Protein AF-0000000074583857 (afdb_homodimer)

Sequence (364 aa):
MNVRPMMEVVKGSAFDILQAAGGCPASLRPGRWLDLYSGTGSVGIEALSRGCSEVHFIEMDPWVISNVLQPNLEWTGFLDLSVIHTVRVENFLGRAQKFLGTDASFDYISVTPPYMEVDYGLLMDQLSGSSLVGEDTFIVVEYPLGTNMLDSCGCLLKITDRRFGRTNLAIYGPKWAVKKRRMNVRPMMEVVKGSAFDILQAAGGCPASLRPGRWLDLYSGTGSVGIEALSRGCSEVHFIEMDPWVISNVLQPNLEWTGFLDLSVIHTVRVENFLGRAQKFLGTDASFDYISVTPPYMEVDYGLLMDQLSGSSLVGEDTFIVVEYPLGTNMLDSCGCLLKITDRRFGRTNLAIYGPKWAVKKRR

pLDDT: mean 85.96, std 12.52, range [27.89, 97.31]

Nearest PDB structures (foldseek):
  2fhp-assembly1_A  TM=8.917E-01  e=2.508E-13  Enterococcus faecalis V583
  2esr-assembly1_B  TM=8.597E-01  e=2.219E-13  Streptococcus pyogenes MGAS10394
  2fhp-assembly2_B  TM=8.727E-01  e=1.487E-12  Enterococcus faecalis V583
  2fpo-assembly3_C  TM=8.191E-01  e=5.552E-11  Escherichia coli K-12
  2fpo-assembly4_D  TM=8.475E-01  e=1.311E-10  Escherichia coli K-12

Secondary structure (DSSP, 8-state):
-----THHHHHHHHHHHHHHHHT-TTS--S-EEEEET-TT-HHHHHHHHTT-SEEEEEES-HHHIIIIIHHHHHHHT-GGGEEEEES-HHHHHHTHHHHH-SS--EEEEEE---GGG--HHHHHHHHHTSTTEEEEEEEEEEEETT----SEETTEEEEEEEEETTEEEEEEE-HHHHGGG-/-----THHHHHHHHHHHHHHHHT-TTS--S-EEEEET-TT-HHHHHHHHTT-SEEEEEES-HHHIIIIIHHHHHHHT-GGGEEEEES-HHHHHHTHHHHH-SS--EEEEEE---GGG--HHHHHHHHHTSTTEEEEEEEEEEEETT----SEETTEEEEEEEEETTEEEEEEE-HHHHGGG-

InterPro domains:
  IPR004398 RNA methyltransferase, RsmD [PIRSF004553] (2-172)
  IPR004398 RNA methyltransferase, RsmD [PTHR43542] (1-181)
  IPR029063 S-adenosyl-L-methionine-dependent methyltransferase superfamily [G3DSA:3.40.50.150] (1-179)
  IPR029063 S-adenosyl-L-methionine-dependent methyltransferase superfamily [SSF53335] (3-172)

Organism: Saponaria officinalis (NCBI:txid3572)

Solvent-accessible surface area (backbone atoms only — not comparable to full-atom values): 19163 Å² total; per-residue (Å²): 127,86,74,66,65,66,55,72,47,42,44,53,51,54,52,48,50,51,13,49,52,70,71,32,71,63,36,46,67,75,33,37,33,37,22,37,51,28,63,62,29,36,68,47,48,35,44,45,64,38,42,31,60,32,30,36,35,27,32,57,51,64,63,48,40,67,70,37,22,48,51,47,27,52,43,70,68,41,46,88,40,45,45,81,42,81,37,46,60,69,56,44,56,74,40,41,60,77,72,57,43,91,85,41,50,26,43,29,34,38,39,47,58,76,76,90,74,68,61,61,61,60,50,48,51,46,46,37,71,26,68,45,54,44,78,71,19,32,37,40,35,49,44,53,63,90,62,84,73,71,64,50,50,60,86,22,32,55,63,46,74,44,65,43,83,67,29,31,43,33,32,31,20,22,70,76,42,50,60,62,80,107,126,84,74,68,64,64,55,71,47,42,42,53,51,54,51,49,51,50,13,49,51,69,72,31,70,63,36,45,67,76,34,37,33,37,22,38,51,28,63,62,29,36,66,47,46,35,43,45,64,38,43,32,59,31,31,36,35,28,32,56,52,63,64,47,39,66,70,37,22,48,51,46,26,52,43,70,67,42,46,89,39,46,45,81,42,80,36,46,61,69,56,43,58,75,39,41,61,77,73,58,44,92,84,41,48,26,42,30,36,38,38,48,59,77,75,91,72,68,62,62,63,60,50,48,50,47,47,37,73,27,69,45,53,45,78,70,18,32,37,40,35,49,46,53,63,89,62,84,73,70,66,52,48,61,84,23,34,57,62,46,75,43,66,43,85,67,28,28,43,34,32,32,20,22,68,76,43,52,62,64,78,106

Structure (mmCIF, N/CA/C/O backbone):
data_AF-0000000074583857-model_v1
#
loop_
_entity.id
_entity.type
_entity.pdbx_description
1 polymer Methyltransferase
#
loop_
_atom_site.group_PDB
_atom_site.id
_atom_site.type_symbol
_atom_site.label_atom_id
_atom_site.label_alt_id
_atom_site.label_comp_id
_atom_site.label_asym_id
_atom_site.label_entity_id
_atom_site.label_seq_id
_atom_site.pdbx_PDB_ins_code
_atom_site.Cartn_x
_atom_site.Cartn_y
_atom_site.Cartn_z
_atom_site.occupancy
_atom_site.B_iso_or_equiv
_atom_site.auth_seq_id
_atom_site.auth_comp_id
_atom_site.auth_asym_id
_atom_site.auth_atom_id
_atom_site.pdbx_PDB_model_num
ATOM 1 N N . MET A 1 1 ? -8.008 8.367 -18.078 1 28.16 1 MET A N 1
ATOM 2 C CA . MET A 1 1 ? -7.387 8.531 -16.766 1 28.16 1 MET A CA 1
ATOM 3 C C . MET A 1 1 ? -7.062 7.18 -16.141 1 28.16 1 MET A C 1
ATOM 5 O O . MET A 1 1 ? -7.945 6.332 -15.992 1 28.16 1 MET A O 1
ATOM 9 N N . ASN A 1 2 ? -6.062 6.469 -16.469 1 35.47 2 ASN A N 1
ATOM 10 C CA . ASN A 1 2 ? -5.734 5.07 -16.219 1 35.47 2 ASN A CA 1
ATOM 11 C C . ASN A 1 2 ? -5.836 4.738 -14.727 1 35.47 2 ASN A C 1
ATOM 13 O O . ASN A 1 2 ? -5.008 5.184 -13.93 1 35.47 2 ASN A O 1
ATOM 17 N N . VAL A 1 3 ? -7.125 4.727 -14.25 1 42.47 3 VAL A N 1
ATOM 18 C CA . VAL A 1 3 ? -7.473 4.453 -12.859 1 42.47 3 VAL A CA 1
ATOM 19 C C . VAL A 1 3 ? -6.637 3.285 -12.344 1 42.47 3 VAL A C 1
ATOM 21 O O . VAL A 1 3 ? -6.516 2.254 -13.008 1 42.47 3 VAL A O 1
ATOM 24 N N . ARG A 1 4 ? -5.68 3.627 -11.555 1 51.62 4 ARG A N 1
ATOM 25 C CA . ARG A 1 4 ? -4.773 2.658 -10.945 1 51.62 4 ARG A CA 1
ATOM 26 C C . ARG A 1 4 ? -5.555 1.523 -10.281 1 51.62 4 ARG A C 1
ATOM 28 O O . ARG A 1 4 ? -6.664 1.729 -9.789 1 51.62 4 ARG A O 1
ATOM 35 N N . PRO A 1 5 ? -5.086 0.304 -10.516 1 60.47 5 PRO A N 1
ATOM 36 C CA . PRO A 1 5 ? -5.699 -0.84 -9.836 1 60.47 5 PRO A CA 1
ATOM 37 C C . PRO A 1 5 ? -6.062 -0.538 -8.391 1 60.47 5 PRO A C 1
ATOM 39 O O . PRO A 1 5 ? -5.355 0.217 -7.715 1 60.47 5 PRO A O 1
ATOM 42 N N . MET A 1 6 ? -7.371 -0.804 -8.047 1 74.19 6 MET A N 1
ATOM 43 C CA . MET A 1 6 ? -7.898 -0.635 -6.695 1 74.19 6 MET A CA 1
ATOM 44 C C . MET A 1 6 ? -6.941 -1.212 -5.66 1 74.19 6 MET A C 1
ATOM 46 O O . MET A 1 6 ? -6.941 -0.787 -4.504 1 74.19 6 MET A O 1
ATOM 50 N N . MET A 1 7 ? -6.066 -2.051 -6.145 1 79.94 7 MET A N 1
ATOM 51 C CA . MET A 1 7 ? -5.133 -2.721 -5.242 1 79.94 7 MET A CA 1
ATOM 52 C C . MET A 1 7 ? -4.191 -1.717 -4.59 1 79.94 7 MET A C 1
ATOM 54 O O . MET A 1 7 ? -3.816 -1.875 -3.426 1 79.94 7 MET A O 1
ATOM 58 N N . GLU A 1 8 ? -3.938 -0.666 -5.227 1 77.94 8 GLU A N 1
ATOM 59 C CA . GLU A 1 8 ? -3.037 0.337 -4.664 1 77.94 8 GLU A CA 1
ATOM 60 C C . GLU A 1 8 ? -3.672 1.041 -3.469 1 77.94 8 GLU A C 1
ATOM 62 O O . GLU A 1 8 ? -2.969 1.49 -2.561 1 77.94 8 GLU A O 1
ATOM 67 N N . VAL A 1 9 ? -4.969 1.076 -3.512 1 80.5 9 VAL A N 1
ATOM 68 C CA . VAL A 1 9 ? -5.707 1.758 -2.451 1 80.5 9 VAL A CA 1
ATOM 69 C C . VAL A 1 9 ? -6.023 0.775 -1.326 1 80.5 9 VAL A C 1
ATOM 71 O O . VAL A 1 9 ? -5.926 1.12 -0.146 1 80.5 9 VAL A O 1
ATOM 74 N N . VAL A 1 10 ? -6.25 -0.456 -1.711 1 84 10 VAL A N 1
ATOM 75 C CA . VAL A 1 10 ? -6.785 -1.379 -0.715 1 84 10 VAL A CA 1
ATOM 76 C C . VAL A 1 10 ? -5.719 -2.4 -0.332 1 84 10 VAL A C 1
ATOM 78 O O . VAL A 1 10 ? -6.02 -3.422 0.29 1 84 10 VAL A O 1
ATOM 81 N N . LYS A 1 11 ? -4.512 -2.199 -0.736 1 87.94 11 LYS A N 1
ATOM 82 C CA . LYS A 1 11 ? -3.408 -3.119 -0.478 1 87.94 11 LYS A CA 1
ATOM 83 C C . LYS A 1 11 ? -3.27 -3.406 1.015 1 87.94 11 LYS A C 1
ATOM 85 O O . LYS A 1 11 ? -3.178 -4.566 1.424 1 87.94 11 LYS A O 1
ATOM 90 N N . GLY A 1 12 ? -3.348 -2.369 1.829 1 84 12 GLY A N 1
ATOM 91 C CA . GLY A 1 12 ? -3.256 -2.543 3.27 1 84 12 GLY A CA 1
ATOM 92 C C . GLY A 1 12 ? -4.344 -3.439 3.834 1 84 12 GLY A C 1
ATOM 93 O O . GLY A 1 12 ? -4.059 -4.348 4.617 1 84 12 GLY A O 1
ATOM 94 N N . SER A 1 13 ? -5.496 -3.182 3.34 1 82.12 13 SER A N 1
ATOM 95 C CA . SER A 1 13 ? -6.633 -3.977 3.799 1 82.12 13 SER A CA 1
ATOM 96 C C . SER A 1 13 ? -6.5 -5.434 3.367 1 82.12 13 SER A C 1
ATOM 98 O O . SER A 1 13 ? -6.789 -6.344 4.145 1 82.12 13 SER A O 1
ATOM 100 N N . ALA A 1 14 ? -6.074 -5.645 2.172 1 88.25 14 ALA A N 1
ATOM 101 C CA . ALA A 1 14 ? -5.898 -7 1.653 1 88.25 14 ALA A CA 1
ATOM 102 C C . ALA A 1 14 ? -4.863 -7.77 2.471 1 88.25 14 ALA A C 1
ATOM 104 O O . ALA A 1 14 ? -5.09 -8.922 2.836 1 88.25 14 ALA A O 1
ATOM 105 N N . PHE A 1 15 ? -3.803 -7.109 2.83 1 90.94 15 PHE A N 1
ATOM 106 C CA . PHE A 1 15 ? -2.736 -7.758 3.582 1 90.94 15 PHE A CA 1
ATOM 107 C C . PHE A 1 15 ? -3.158 -7.992 5.027 1 90.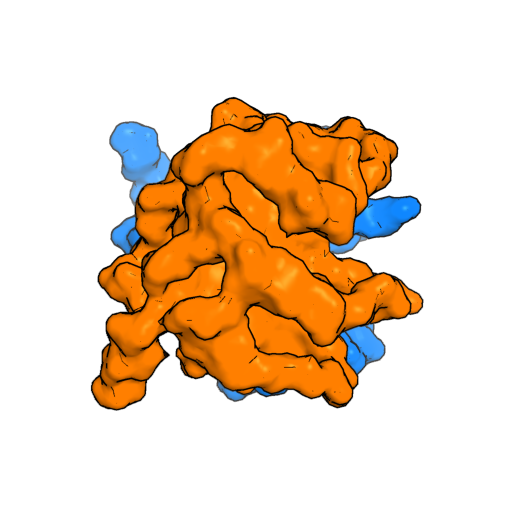94 15 PHE A C 1
ATOM 109 O O . PHE A 1 15 ? -2.768 -8.992 5.641 1 90.94 15 PHE A O 1
ATOM 116 N N . ASP A 1 16 ? -3.975 -7.066 5.52 1 84.94 16 ASP A N 1
ATOM 117 C CA . ASP A 1 16 ? -4.5 -7.258 6.871 1 84.94 16 ASP A CA 1
ATOM 118 C C . ASP A 1 16 ? -5.363 -8.516 6.949 1 84.94 16 ASP A C 1
ATOM 120 O O . ASP A 1 16 ? -5.273 -9.281 7.914 1 84.94 16 ASP A O 1
ATOM 124 N N . ILE A 1 17 ? -6.129 -8.68 5.961 1 85.25 17 ILE A N 1
ATOM 125 C CA . ILE A 1 17 ? -7.004 -9.844 5.914 1 85.25 17 ILE A CA 1
ATOM 126 C C . ILE A 1 17 ? -6.168 -11.117 5.797 1 85.25 17 ILE A C 1
ATOM 128 O O . ILE A 1 17 ? -6.441 -12.109 6.473 1 85.25 17 ILE A O 1
ATOM 132 N N . LEU A 1 18 ? -5.172 -11.062 5.02 1 89.81 18 LEU A N 1
ATOM 133 C CA . LEU A 1 18 ? -4.289 -12.211 4.832 1 89.81 18 LEU A CA 1
ATOM 134 C C . LEU A 1 18 ? -3.594 -12.586 6.141 1 89.81 18 LEU A C 1
ATOM 136 O O . LEU A 1 18 ? -3.52 -13.766 6.492 1 89.81 18 LEU A O 1
ATOM 140 N N . GLN A 1 19 ? -3.123 -11.57 6.777 1 88.88 19 GLN A N 1
ATOM 141 C CA . GLN A 1 19 ? -2.428 -11.797 8.039 1 88.88 19 GLN A CA 1
ATOM 142 C C . GLN A 1 19 ? -3.369 -12.367 9.094 1 88.88 19 GLN A C 1
ATOM 144 O O . GLN A 1 19 ? -3 -13.281 9.836 1 88.88 19 GLN A O 1
ATOM 149 N N . ALA A 1 20 ? -4.547 -11.812 9.125 1 85.56 20 ALA A N 1
ATOM 150 C CA . ALA A 1 20 ? -5.547 -12.328 10.055 1 85.56 20 ALA A CA 1
ATOM 151 C C . ALA A 1 20 ? -5.902 -13.773 9.734 1 85.56 20 ALA A C 1
ATOM 153 O O . ALA A 1 20 ? -5.988 -14.609 10.633 1 85.56 20 ALA A O 1
ATOM 154 N N . ALA A 1 21 ? -6.055 -14.055 8.5 1 85 21 ALA A N 1
ATOM 155 C CA . ALA A 1 21 ? -6.406 -15.398 8.055 1 85 21 ALA A CA 1
ATOM 156 C C . ALA A 1 21 ? -5.277 -16.391 8.336 1 85 21 ALA A C 1
ATOM 158 O O . ALA A 1 21 ? -5.527 -17.562 8.602 1 85 21 ALA A O 1
ATOM 159 N N . GLY A 1 22 ? -4.09 -15.844 8.273 1 85.12 22 GLY A N 1
ATOM 160 C CA . GLY A 1 22 ? -2.936 -16.688 8.539 1 85.12 22 GLY A CA 1
ATOM 161 C C . GLY A 1 22 ? -2.66 -16.891 10.016 1 85.12 22 GLY A C 1
ATOM 162 O O . GLY A 1 22 ? -1.784 -17.672 10.391 1 85.12 22 GLY A O 1
ATOM 163 N N . GLY A 1 23 ? -3.318 -16.156 10.859 1 80.56 23 GLY A N 1
ATOM 164 C CA . GLY A 1 23 ? -3.197 -16.312 12.305 1 80.56 23 GLY A CA 1
ATOM 165 C C . GLY A 1 23 ? -2.158 -15.391 12.922 1 80.56 23 GLY A C 1
ATOM 166 O O . GLY A 1 23 ? -1.855 -15.492 14.109 1 80.56 23 GLY A O 1
ATOM 167 N N . CYS A 1 24 ? -1.529 -14.648 12.156 1 80.62 24 CYS A N 1
ATOM 168 C CA . CYS A 1 24 ? -0.53 -13.703 12.648 1 80.62 24 CYS A CA 1
ATOM 169 C C . CYS A 1 24 ? -0.824 -12.289 12.156 1 80.62 24 CYS A C 1
ATOM 171 O O . CYS A 1 24 ? -0.299 -11.867 11.125 1 80.62 24 CYS A O 1
ATOM 173 N N . PRO A 1 25 ? -1.479 -11.516 12.984 1 77.19 25 PRO A N 1
ATOM 174 C CA . PRO A 1 25 ? -1.906 -10.188 12.531 1 77.19 25 PRO A CA 1
ATOM 175 C C . PRO A 1 25 ? -0.741 -9.211 12.391 1 77.19 25 PRO A C 1
ATOM 177 O O . PRO A 1 25 ? -0.851 -8.219 11.672 1 77.19 25 PRO A O 1
ATOM 180 N N . ALA A 1 26 ? 0.352 -9.516 12.938 1 75.94 26 ALA A N 1
ATOM 181 C CA . ALA A 1 26 ? 1.447 -8.555 12.977 1 75.94 26 ALA A CA 1
ATOM 182 C C . ALA A 1 26 ? 2.336 -8.68 11.75 1 75.94 26 ALA A C 1
ATOM 184 O O . ALA A 1 26 ? 3 -7.715 11.352 1 75.94 26 ALA A O 1
ATOM 185 N N . SER A 1 27 ? 2.324 -9.945 11.164 1 84.69 27 SER A N 1
ATOM 186 C CA . SER A 1 27 ? 3.207 -10.188 10.023 1 84.69 27 SER A CA 1
ATOM 187 C C . SER A 1 27 ? 2.721 -11.359 9.188 1 84.69 27 SER A C 1
ATOM 189 O O . SER A 1 27 ? 1.943 -12.188 9.664 1 84.69 27 SER A O 1
ATOM 191 N N . LEU A 1 28 ? 3.16 -11.266 7.965 1 89.31 28 LEU A N 1
ATOM 192 C CA . LEU A 1 28 ? 2.938 -12.445 7.133 1 89.31 28 LEU A CA 1
ATOM 193 C C . LEU A 1 28 ? 3.832 -13.594 7.574 1 89.31 28 LEU A C 1
ATOM 195 O O . LEU A 1 28 ? 4.934 -13.375 8.086 1 89.31 28 LEU A O 1
ATOM 199 N N . ARG A 1 29 ? 3.355 -14.773 7.383 1 86 29 ARG A N 1
ATOM 200 C CA . ARG A 1 29 ? 4.23 -15.922 7.578 1 86 29 ARG A CA 1
ATOM 201 C C . ARG A 1 29 ? 5.402 -15.891 6.602 1 86 29 ARG A C 1
ATOM 203 O O . ARG A 1 29 ? 5.246 -15.492 5.445 1 86 29 ARG A O 1
ATOM 210 N N . PRO A 1 30 ? 6.543 -16.344 7.344 1 88.94 30 PRO A N 1
ATOM 211 C CA . PRO A 1 30 ? 7.672 -16.453 6.414 1 88.94 30 PRO A CA 1
ATOM 212 C C . PRO A 1 30 ? 7.434 -17.484 5.316 1 88.94 30 PRO A C 1
ATOM 214 O O . PRO A 1 30 ? 6.992 -18.594 5.594 1 88.94 30 PRO A O 1
ATOM 217 N N . GLY A 1 31 ? 7.336 -17.062 4.055 1 92.25 31 GLY A N 1
ATOM 218 C CA . GLY A 1 31 ? 7.082 -17.953 2.934 1 92.25 31 GLY A CA 1
ATOM 219 C C . GLY A 1 31 ? 7.34 -17.312 1.585 1 92.25 31 GLY A C 1
ATOM 220 O O . GLY A 1 31 ? 7.949 -16.234 1.509 1 92.25 31 GLY A O 1
ATOM 221 N N . ARG A 1 32 ? 6.898 -18.078 0.615 1 95.62 32 ARG A N 1
ATOM 222 C CA . ARG A 1 32 ? 7.129 -17.641 -0.758 1 95.62 32 ARG A CA 1
ATOM 223 C C . ARG A 1 32 ? 5.883 -16.984 -1.338 1 95.62 32 ARG A C 1
ATOM 225 O O . ARG A 1 32 ? 4.766 -17.469 -1.12 1 95.62 32 ARG A O 1
ATOM 232 N N . TRP A 1 33 ? 6.113 -15.883 -2.025 1 97.19 33 TRP A N 1
ATOM 233 C CA . TRP A 1 33 ? 5.035 -15.133 -2.658 1 97.19 33 TRP A CA 1
ATOM 234 C C . TRP A 1 33 ? 5.203 -15.102 -4.172 1 97.19 33 TRP A C 1
ATOM 236 O O . TRP A 1 33 ? 6.305 -14.859 -4.676 1 97.19 33 TRP A O 1
ATOM 246 N N . LEU A 1 34 ? 4.16 -15.469 -4.84 1 96.5 34 LEU A N 1
ATOM 247 C CA . LEU A 1 34 ? 4.121 -15.352 -6.293 1 96.5 34 LEU A CA 1
ATOM 248 C C . LEU A 1 34 ? 3.268 -14.164 -6.715 1 96.5 34 LEU A C 1
ATOM 250 O O . LEU A 1 34 ? 2.051 -14.164 -6.516 1 96.5 34 LEU A O 1
ATOM 254 N N . ASP A 1 35 ? 3.893 -13.195 -7.289 1 96.5 35 ASP A N 1
ATOM 255 C CA . ASP A 1 35 ? 3.195 -11.992 -7.73 1 96.5 35 ASP A CA 1
ATOM 256 C C . ASP A 1 35 ? 2.979 -12.008 -9.242 1 96.5 35 ASP A C 1
ATOM 258 O O . ASP A 1 35 ? 3.852 -11.586 -10 1 96.5 35 ASP A O 1
ATOM 262 N N . LEU A 1 36 ? 1.745 -12.383 -9.633 1 94.44 36 LEU A N 1
ATOM 263 C CA . LEU A 1 36 ? 1.402 -12.406 -11.047 1 94.44 36 LEU A CA 1
ATOM 264 C C . LEU A 1 36 ? 1.011 -11.016 -11.539 1 94.44 36 LEU A C 1
ATOM 266 O O . LEU A 1 36 ? 0.279 -10.297 -10.852 1 94.44 36 LEU A O 1
ATOM 270 N N . TYR A 1 37 ? 1.435 -10.656 -12.711 1 91.69 37 TYR A N 1
ATOM 271 C CA . TYR A 1 37 ? 1.24 -9.32 -13.25 1 91.69 37 TYR A CA 1
ATOM 272 C C . TYR A 1 37 ? 1.816 -8.266 -12.312 1 91.69 37 TYR A C 1
ATOM 274 O O . TYR A 1 37 ? 1.128 -7.312 -11.938 1 91.69 37 TYR A O 1
ATOM 282 N N . SER A 1 38 ? 3.104 -8.375 -12.039 1 92.12 38 SER A N 1
ATOM 283 C CA . SER A 1 38 ? 3.736 -7.645 -10.945 1 92.12 38 SER A CA 1
ATOM 284 C C . SER A 1 38 ? 3.805 -6.148 -11.242 1 92.12 38 SER A C 1
ATOM 286 O O . SER A 1 38 ? 3.727 -5.324 -10.328 1 92.12 38 SER A O 1
ATOM 288 N N . GLY A 1 39 ? 4.02 -5.758 -12.586 1 89.19 39 GLY A N 1
ATOM 289 C CA . GLY A 1 39 ? 4.121 -4.348 -12.938 1 89.19 39 GLY A CA 1
ATOM 290 C C . GLY A 1 39 ? 5.188 -3.613 -12.148 1 89.19 39 GLY A C 1
ATOM 291 O O . GLY A 1 39 ? 6.379 -3.916 -12.273 1 89.19 39 GLY A O 1
ATOM 292 N N . THR A 1 40 ? 4.742 -2.77 -11.211 1 87.38 40 THR A N 1
ATOM 293 C CA . THR A 1 40 ? 5.684 -1.989 -10.414 1 87.38 40 THR A CA 1
ATOM 294 C C . THR A 1 40 ? 6.25 -2.828 -9.266 1 87.38 40 THR A C 1
ATOM 296 O O . THR A 1 40 ? 7.238 -2.443 -8.641 1 87.38 40 THR A O 1
ATOM 299 N N . GLY A 1 41 ? 5.648 -3.908 -9.047 1 91.75 41 GLY A N 1
ATOM 300 C CA . GLY A 1 41 ? 6.082 -4.762 -7.949 1 91.75 41 GLY A CA 1
ATOM 301 C C . GLY A 1 41 ? 5.516 -4.34 -6.605 1 91.75 41 GLY A C 1
ATOM 302 O O . GLY A 1 41 ? 5.922 -4.855 -5.566 1 91.75 41 GLY A O 1
ATOM 303 N N . SER A 1 42 ? 4.547 -3.455 -6.633 1 89.88 42 SER A N 1
ATOM 304 C CA . SER A 1 42 ? 4.023 -2.861 -5.406 1 89.88 42 SER A CA 1
ATOM 305 C C . SER A 1 42 ? 3.465 -3.928 -4.469 1 89.88 42 SER A C 1
ATOM 307 O O . SER A 1 42 ? 3.697 -3.883 -3.26 1 89.88 42 SER A O 1
ATOM 309 N N . VAL A 1 43 ? 2.805 -4.891 -4.984 1 92.81 43 VAL A N 1
ATOM 310 C CA . VAL A 1 43 ? 2.176 -5.918 -4.16 1 92.81 43 VAL A CA 1
ATOM 311 C C . VAL A 1 43 ? 3.242 -6.844 -3.584 1 92.81 43 VAL A C 1
ATOM 313 O O . VAL A 1 43 ? 3.268 -7.098 -2.377 1 92.81 43 VAL A O 1
ATOM 316 N N . GLY A 1 44 ? 4.141 -7.293 -4.426 1 94.94 44 GLY A N 1
ATOM 317 C CA . GLY A 1 44 ? 5.227 -8.148 -3.975 1 94.94 44 GLY A CA 1
ATOM 318 C C . GLY A 1 44 ? 6.148 -7.473 -2.98 1 94.94 44 GLY A C 1
ATOM 319 O O . GLY A 1 44 ? 6.598 -8.094 -2.018 1 94.94 44 GLY A O 1
ATOM 320 N N . ILE A 1 45 ? 6.426 -6.234 -3.217 1 92.94 45 ILE A N 1
ATOM 321 C CA . ILE A 1 45 ? 7.289 -5.469 -2.322 1 92.94 45 ILE A CA 1
ATOM 322 C C . ILE A 1 45 ? 6.605 -5.305 -0.965 1 92.94 45 ILE A C 1
ATOM 324 O O . ILE A 1 45 ? 7.258 -5.395 0.079 1 92.94 45 ILE A O 1
ATOM 328 N N . GLU A 1 46 ? 5.301 -5.062 -0.972 1 92.88 46 GLU A N 1
ATOM 329 C CA . GLU A 1 46 ? 4.551 -5.012 0.278 1 92.88 46 GLU A CA 1
ATOM 330 C C . GLU A 1 46 ? 4.652 -6.332 1.036 1 92.88 46 GLU A C 1
ATOM 332 O O . GLU A 1 46 ? 4.812 -6.34 2.26 1 92.88 46 GLU A O 1
ATOM 337 N N . ALA A 1 47 ? 4.574 -7.387 0.311 1 94.44 47 ALA A N 1
ATOM 338 C CA . ALA A 1 47 ? 4.691 -8.703 0.927 1 94.44 47 ALA A CA 1
ATOM 339 C C . ALA A 1 47 ? 6.047 -8.875 1.604 1 94.44 47 ALA A C 1
ATOM 341 O O . ALA A 1 47 ? 6.129 -9.391 2.725 1 94.44 47 ALA A O 1
ATOM 342 N N . LEU A 1 48 ? 7.105 -8.414 0.947 1 93.69 48 LEU A N 1
ATOM 343 C CA . LEU A 1 48 ? 8.453 -8.492 1.504 1 93.69 48 LEU A CA 1
ATOM 344 C C . LEU A 1 48 ? 8.578 -7.609 2.742 1 93.69 48 LEU A C 1
ATOM 346 O O . LEU A 1 48 ? 9.164 -8.016 3.744 1 93.69 48 LEU A O 1
ATOM 350 N N . SER A 1 49 ? 8.016 -6.488 2.656 1 88.5 49 SER A N 1
ATOM 351 C CA . SER A 1 49 ? 8.078 -5.555 3.775 1 88.5 49 SER A CA 1
ATOM 352 C C . SER A 1 49 ? 7.355 -6.109 5 1 88.5 49 SER A C 1
ATOM 354 O O . SER A 1 49 ? 7.711 -5.789 6.133 1 88.5 49 SER A O 1
ATOM 356 N N . ARG A 1 50 ? 6.395 -7.008 4.785 1 88.94 50 ARG A N 1
ATOM 357 C CA . ARG A 1 50 ? 5.59 -7.535 5.887 1 88.94 50 ARG A CA 1
ATOM 358 C C . ARG A 1 50 ? 6.121 -8.883 6.355 1 88.94 50 ARG A C 1
ATOM 360 O O . ARG A 1 50 ? 5.504 -9.539 7.203 1 88.94 50 ARG A O 1
ATOM 367 N N . GLY A 1 51 ? 7.176 -9.336 5.684 1 89.31 51 GLY A N 1
ATOM 368 C CA . GLY A 1 51 ? 7.832 -10.453 6.34 1 89.31 51 GLY A CA 1
ATOM 369 C C . GLY A 1 51 ? 7.984 -11.664 5.441 1 89.31 51 GLY A C 1
ATOM 370 O O . GLY A 1 51 ? 8.555 -12.68 5.848 1 89.31 51 GLY A O 1
ATOM 371 N N . CYS A 1 52 ? 7.543 -11.625 4.191 1 93.69 52 CYS A N 1
ATOM 372 C CA . CYS A 1 52 ? 7.738 -12.75 3.285 1 93.69 52 CYS A CA 1
ATOM 373 C C . CYS A 1 52 ? 9.219 -13 3.037 1 93.69 52 CYS A C 1
ATOM 375 O O . CYS A 1 52 ? 10.016 -12.055 2.982 1 93.69 52 CYS A O 1
ATOM 377 N N . SER A 1 53 ? 9.547 -14.281 2.834 1 95 53 SER A N 1
ATOM 378 C CA . SER A 1 53 ? 10.953 -14.664 2.691 1 95 53 SER A CA 1
ATOM 379 C C . SER A 1 53 ? 11.438 -14.445 1.264 1 95 53 SER A C 1
ATOM 381 O O . SER A 1 53 ? 12.602 -14.094 1.048 1 95 53 SER A O 1
ATOM 383 N N . GLU A 1 54 ? 10.57 -14.695 0.396 1 96.5 54 GLU A N 1
ATOM 384 C CA . GLU A 1 54 ? 10.938 -14.602 -1.014 1 96.5 54 GLU A CA 1
ATOM 385 C C . GLU A 1 54 ? 9.711 -14.305 -1.88 1 96.5 54 GLU A C 1
ATOM 387 O O . GLU A 1 54 ? 8.625 -14.828 -1.631 1 96.5 54 GLU A O 1
ATOM 392 N N . VAL A 1 55 ? 9.977 -13.461 -2.891 1 97.19 55 VAL A N 1
ATOM 393 C CA . VAL A 1 55 ? 8.875 -13.141 -3.791 1 97.19 55 VAL A CA 1
ATOM 394 C C . VAL A 1 55 ? 9.305 -13.367 -5.238 1 97.19 55 VAL A C 1
ATOM 396 O O . VAL A 1 55 ? 10.398 -12.969 -5.637 1 97.19 55 VAL A O 1
ATOM 399 N N . HIS A 1 56 ? 8.492 -14.062 -5.98 1 96.62 56 HIS A N 1
ATOM 400 C CA . HIS A 1 56 ? 8.648 -14.227 -7.422 1 96.62 56 HIS A CA 1
ATOM 401 C C . HIS A 1 56 ? 7.762 -13.242 -8.188 1 96.62 56 HIS A C 1
ATOM 403 O O . HIS A 1 56 ? 6.543 -13.219 -7.992 1 96.62 56 HIS A O 1
ATOM 409 N N . PHE A 1 57 ? 8.398 -12.461 -9.008 1 96.56 57 PHE A N 1
ATOM 410 C CA . PHE A 1 57 ? 7.688 -11.477 -9.812 1 96.56 57 PHE A CA 1
ATOM 411 C C . PHE A 1 57 ? 7.551 -11.945 -11.258 1 96.56 57 PHE A C 1
ATOM 413 O O . PHE A 1 57 ? 8.555 -12.211 -11.922 1 96.56 57 PHE A O 1
ATOM 420 N N . ILE A 1 58 ? 6.301 -12.016 -11.719 1 95.06 58 ILE A N 1
ATOM 421 C CA . ILE A 1 58 ? 6.047 -12.398 -13.102 1 95.06 58 ILE A CA 1
ATOM 422 C C . ILE A 1 58 ? 5.598 -11.172 -13.906 1 95.06 58 ILE A C 1
ATOM 424 O O . ILE A 1 58 ? 4.539 -10.602 -13.633 1 95.06 58 ILE A O 1
ATOM 428 N N . GLU A 1 59 ? 6.352 -10.812 -14.805 1 93.88 59 GLU A N 1
ATOM 429 C CA . GLU A 1 59 ? 6.094 -9.656 -15.664 1 93.88 59 GLU A CA 1
ATOM 430 C C . GLU A 1 59 ? 6.594 -9.906 -17.094 1 93.88 59 GLU A C 1
ATOM 432 O O . GLU A 1 59 ? 7.707 -10.391 -17.281 1 93.88 59 GLU A O 1
ATOM 437 N N . MET A 1 60 ? 5.777 -9.516 -18.062 1 92.81 60 MET A N 1
ATOM 438 C CA . MET A 1 60 ? 6.082 -9.891 -19.438 1 92.81 60 MET A CA 1
ATOM 439 C C . MET A 1 60 ? 6.949 -8.828 -20.109 1 92.81 60 MET A C 1
ATOM 441 O O . MET A 1 60 ? 7.75 -9.141 -20.984 1 92.81 60 MET A O 1
ATOM 445 N N . ASP A 1 61 ? 6.801 -7.566 -19.766 1 93 61 ASP A N 1
ATOM 446 C CA . ASP A 1 61 ? 7.457 -6.457 -20.438 1 93 61 ASP A CA 1
ATOM 447 C C . ASP A 1 61 ? 8.859 -6.223 -19.891 1 93 61 ASP A C 1
ATOM 449 O O . ASP A 1 61 ? 9.008 -5.754 -18.75 1 93 61 ASP A O 1
ATOM 453 N N . PRO A 1 62 ? 9.844 -6.48 -20.75 1 94.81 62 PRO A N 1
ATOM 454 C CA . PRO A 1 62 ? 11.219 -6.277 -20.281 1 94.81 62 PRO A CA 1
ATOM 455 C C . PRO A 1 62 ? 11.508 -4.828 -19.891 1 94.81 62 PRO A C 1
ATOM 457 O O . PRO A 1 62 ? 12.32 -4.566 -19.016 1 94.81 62 PRO A O 1
ATOM 460 N N . TRP A 1 63 ? 10.844 -3.986 -20.625 1 93.88 63 TRP A N 1
ATOM 461 C CA . TRP A 1 63 ? 11.039 -2.58 -20.281 1 93.88 63 TRP A CA 1
ATOM 462 C C . TRP A 1 63 ? 10.555 -2.283 -18.875 1 93.88 63 TRP A C 1
ATOM 464 O O . TRP A 1 63 ? 11.234 -1.588 -18.109 1 93.88 63 TRP A O 1
ATOM 474 N N . VAL A 1 64 ? 9.375 -2.725 -18.5 1 91.5 64 VAL A N 1
ATOM 475 C CA . VAL A 1 64 ? 8.836 -2.539 -17.156 1 91.5 64 VAL A CA 1
ATOM 476 C C . VAL A 1 64 ? 9.773 -3.152 -16.125 1 91.5 64 VAL A C 1
ATOM 478 O O . VAL A 1 64 ? 10.047 -2.551 -15.086 1 91.5 64 VAL A O 1
ATOM 481 N N . ILE A 1 65 ? 10.336 -4.273 -16.422 1 94.06 65 ILE A N 1
ATOM 482 C CA . ILE A 1 65 ? 11.227 -4.984 -15.508 1 94.06 65 ILE A CA 1
ATOM 483 C C . ILE A 1 65 ? 12.484 -4.152 -15.273 1 94.06 65 ILE A C 1
ATOM 485 O O . ILE A 1 65 ? 12.852 -3.895 -14.125 1 94.06 65 ILE A O 1
ATOM 489 N N . 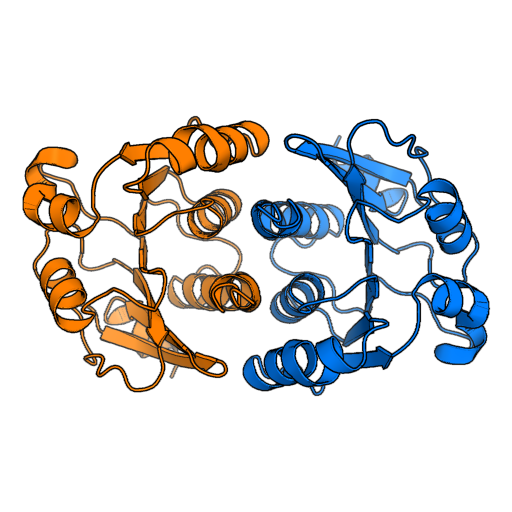SER A 1 66 ? 13.078 -3.699 -16.297 1 93.69 66 SER A N 1
ATOM 490 C CA . SER A 1 66 ? 14.383 -3.043 -16.203 1 93.69 66 SER A CA 1
ATOM 491 C C . SER A 1 66 ? 14.25 -1.624 -15.672 1 93.69 66 SER A C 1
ATOM 493 O O . SER A 1 66 ? 15.141 -1.132 -14.977 1 93.69 66 SER A O 1
ATOM 495 N N . ASN A 1 67 ? 13.094 -1.017 -15.961 1 91.12 67 ASN A N 1
ATOM 496 C CA . ASN A 1 67 ? 13.016 0.415 -15.688 1 91.12 67 ASN A CA 1
ATOM 497 C C . ASN A 1 67 ? 12.117 0.711 -14.492 1 91.12 67 ASN A C 1
ATOM 499 O O . ASN A 1 67 ? 12.102 1.834 -13.984 1 91.12 67 ASN A O 1
ATOM 503 N N . VAL A 1 68 ? 11.43 -0.25 -14.047 1 89.44 68 VAL A N 1
ATOM 504 C CA . VAL A 1 68 ? 10.469 0.033 -12.984 1 89.44 68 VAL A CA 1
ATOM 505 C C . VAL A 1 68 ? 10.633 -0.984 -11.859 1 89.44 68 VAL A C 1
ATOM 507 O O . VAL A 1 68 ? 11.094 -0.643 -10.766 1 89.44 68 VAL A O 1
ATOM 510 N N . LEU A 1 69 ? 10.484 -2.236 -12.156 1 92.62 69 LEU A N 1
ATOM 511 C CA . LEU A 1 69 ? 10.453 -3.281 -11.133 1 92.62 69 LEU A CA 1
ATOM 512 C C . LEU A 1 69 ? 11.82 -3.441 -10.477 1 92.62 69 LEU A C 1
ATOM 514 O O . LEU A 1 69 ? 11.938 -3.354 -9.25 1 92.62 69 LEU A O 1
ATOM 518 N N . GLN A 1 70 ? 12.812 -3.631 -11.305 1 94.38 70 GLN A N 1
ATOM 519 C CA . GLN A 1 70 ? 14.148 -3.861 -10.773 1 94.38 70 GLN A CA 1
ATOM 520 C C . GLN A 1 70 ? 14.633 -2.662 -9.961 1 94.38 70 GLN A C 1
ATOM 522 O O . GLN A 1 70 ? 15.125 -2.82 -8.836 1 94.38 70 GLN A O 1
ATOM 527 N N . PRO A 1 71 ? 14.531 -1.484 -10.523 1 91.19 71 PRO A N 1
ATOM 528 C CA . PRO A 1 71 ? 14.914 -0.319 -9.719 1 91.19 71 PRO A CA 1
ATOM 529 C C . PRO A 1 71 ? 14.141 -0.225 -8.406 1 91.19 71 PRO A C 1
ATOM 531 O O . PRO A 1 71 ? 14.719 0.103 -7.367 1 91.19 71 PRO A O 1
ATOM 534 N N . ASN A 1 72 ? 12.836 -0.489 -8.406 1 89.62 72 ASN A N 1
ATOM 535 C CA . ASN A 1 72 ? 12.039 -0.466 -7.188 1 89.62 72 ASN A CA 1
ATOM 536 C C . ASN A 1 72 ? 12.547 -1.474 -6.16 1 89.62 72 ASN A C 1
ATOM 538 O O . ASN A 1 72 ? 12.648 -1.163 -4.973 1 89.62 72 ASN A O 1
ATOM 542 N N . LEU A 1 73 ? 12.898 -2.596 -6.625 1 93.19 73 LEU A N 1
ATOM 543 C CA . LEU A 1 73 ? 13.414 -3.637 -5.746 1 93.19 73 LEU A CA 1
ATOM 544 C C . LEU A 1 73 ? 14.781 -3.242 -5.18 1 93.19 73 LEU A C 1
ATOM 546 O O . LEU A 1 73 ? 15.07 -3.508 -4.012 1 93.19 73 LEU A O 1
ATOM 550 N N . GLU A 1 74 ? 15.531 -2.668 -6.012 1 92 74 GLU A N 1
ATOM 551 C CA . GLU A 1 74 ? 16.844 -2.211 -5.574 1 92 74 GLU A CA 1
ATOM 552 C C . GLU A 1 74 ? 16.734 -1.112 -4.52 1 92 74 GLU A C 1
ATOM 554 O O . GLU A 1 74 ? 17.375 -1.176 -3.473 1 92 74 GLU A O 1
ATOM 559 N N . TRP A 1 75 ? 15.891 -0.243 -4.777 1 85.19 75 TRP A N 1
ATOM 560 C CA . TRP A 1 75 ? 15.758 0.919 -3.904 1 85.19 75 TRP A CA 1
ATOM 561 C C . TRP A 1 75 ? 15.133 0.529 -2.57 1 85.19 75 TRP A C 1
ATOM 563 O O . TRP A 1 75 ? 15.391 1.168 -1.547 1 85.19 75 TRP A O 1
ATOM 573 N N . THR A 1 76 ? 14.305 -0.473 -2.561 1 87.5 76 THR A N 1
ATOM 574 C CA . THR A 1 76 ? 13.672 -0.916 -1.324 1 87.5 76 THR A CA 1
ATOM 575 C C . THR A 1 76 ? 14.539 -1.95 -0.612 1 87.5 76 THR A C 1
ATOM 577 O O . THR A 1 76 ? 14.227 -2.367 0.505 1 87.5 76 THR A O 1
ATOM 580 N N . GLY A 1 77 ? 15.617 -2.395 -1.236 1 88.62 77 GLY A N 1
ATOM 581 C CA . GLY A 1 77 ? 16.547 -3.34 -0.643 1 88.62 77 GLY A CA 1
ATOM 582 C C . GLY A 1 77 ? 16.047 -4.773 -0.682 1 88.62 77 GLY A C 1
ATOM 583 O O . GLY A 1 77 ? 16.438 -5.594 0.15 1 88.62 77 GLY A O 1
ATOM 584 N N . PHE A 1 78 ? 15.156 -5.023 -1.645 1 93.75 78 PHE A N 1
ATOM 585 C CA . PHE A 1 78 ? 14.539 -6.344 -1.642 1 93.75 78 PHE A CA 1
ATOM 586 C C . PHE A 1 78 ? 14.977 -7.152 -2.854 1 93.75 78 PHE A C 1
ATOM 588 O O . PHE A 1 78 ? 14.414 -8.211 -3.141 1 93.75 78 PHE A O 1
ATOM 595 N N . LEU A 1 79 ? 15.969 -6.688 -3.551 1 95.69 79 LEU A N 1
ATOM 596 C CA . LEU A 1 79 ? 16.406 -7.355 -4.773 1 95.69 79 LEU A CA 1
ATOM 597 C C . LEU A 1 79 ? 16.891 -8.766 -4.477 1 95.69 79 LEU A C 1
ATOM 599 O O . LEU A 1 79 ? 16.562 -9.703 -5.207 1 95.69 79 LEU A O 1
ATOM 603 N N . ASP A 1 80 ? 17.531 -8.93 -3.342 1 96.5 80 ASP A N 1
ATOM 604 C CA . ASP A 1 80 ? 18.141 -10.211 -3.004 1 96.5 80 ASP A CA 1
ATOM 605 C C . ASP A 1 80 ? 17.094 -11.242 -2.623 1 96.5 80 ASP A C 1
ATOM 607 O O . ASP A 1 80 ? 17.359 -12.445 -2.629 1 96.5 80 ASP A O 1
ATOM 611 N N . LEU A 1 81 ? 15.953 -10.812 -2.27 1 96.75 81 LEU A N 1
ATOM 612 C CA . LEU A 1 81 ? 14.867 -11.703 -1.863 1 96.75 81 LEU A CA 1
ATOM 613 C C . LEU A 1 81 ? 13.852 -11.867 -2.986 1 96.75 81 LEU A C 1
ATOM 615 O O . LEU A 1 81 ? 12.758 -12.398 -2.768 1 96.75 81 LEU A O 1
ATOM 619 N N . SER A 1 82 ? 14.25 -11.406 -4.148 1 97.31 82 SER A N 1
ATOM 620 C CA . SER A 1 82 ? 13.305 -11.375 -5.258 1 97.31 82 SER A CA 1
ATOM 621 C C . SER A 1 82 ? 13.805 -12.211 -6.434 1 97.31 82 SER A C 1
ATOM 623 O O . SER A 1 82 ? 15 -12.234 -6.723 1 97.31 82 SER A O 1
ATOM 625 N N . VAL A 1 83 ? 12.945 -12.922 -7.016 1 96.31 83 VAL A N 1
ATOM 626 C CA . VAL A 1 83 ? 13.203 -13.609 -8.281 1 96.31 83 VAL A CA 1
ATOM 627 C C . VAL A 1 83 ? 12.281 -13.055 -9.367 1 96.31 83 VAL A C 1
ATOM 629 O O . VAL A 1 83 ? 11.055 -13.055 -9.211 1 96.31 83 VAL A O 1
ATOM 632 N N . ILE A 1 84 ? 12.883 -12.617 -10.445 1 96.56 84 ILE A N 1
ATOM 633 C CA . ILE A 1 84 ? 12.109 -11.992 -11.508 1 96.56 84 ILE A CA 1
ATOM 634 C C . ILE A 1 84 ? 12.031 -12.922 -12.719 1 96.56 84 ILE A C 1
ATOM 636 O O . ILE A 1 84 ? 13.055 -13.422 -13.188 1 96.56 84 ILE A O 1
ATOM 640 N N . HIS A 1 85 ? 10.82 -13.172 -13.141 1 95.19 85 HIS A N 1
ATOM 641 C CA . HIS A 1 85 ? 10.578 -13.953 -14.344 1 95.19 85 HIS A CA 1
ATOM 642 C C . HIS A 1 85 ? 9.992 -13.086 -15.453 1 95.19 85 HIS A C 1
ATOM 644 O O . HIS A 1 85 ? 8.867 -12.594 -15.336 1 95.19 85 HIS A O 1
ATOM 650 N N . THR A 1 86 ? 10.766 -12.945 -16.547 1 95.25 86 THR A N 1
ATOM 651 C CA . THR A 1 86 ? 10.281 -12.195 -17.703 1 95.25 86 THR A CA 1
ATOM 652 C C . THR A 1 86 ? 9.5 -13.102 -18.641 1 95.25 86 THR A C 1
ATOM 654 O O . THR A 1 86 ? 10.047 -13.594 -19.641 1 95.25 86 THR A O 1
ATOM 657 N N . VAL A 1 87 ? 8.297 -13.25 -18.375 1 93.62 87 VAL A N 1
ATOM 658 C CA . VAL A 1 87 ? 7.453 -14.18 -19.125 1 93.62 87 VAL A CA 1
ATOM 659 C C . VAL A 1 87 ? 5.984 -13.781 -18.969 1 93.62 87 VAL A C 1
ATOM 661 O O . VAL A 1 87 ? 5.617 -13.094 -18.016 1 93.62 87 VAL A O 1
ATOM 664 N N . ARG A 1 88 ? 5.188 -14.164 -19.938 1 91.69 88 ARG A N 1
ATOM 665 C CA . ARG A 1 88 ? 3.744 -13.984 -19.812 1 91.69 88 ARG A CA 1
ATOM 666 C C . ARG A 1 88 ? 3.176 -14.906 -18.734 1 91.69 88 ARG A C 1
ATOM 668 O O . ARG A 1 88 ? 3.568 -16.078 -18.641 1 91.69 88 ARG A O 1
ATOM 675 N N . VAL A 1 89 ? 2.256 -14.375 -17.969 1 91.56 89 VAL A N 1
ATOM 676 C CA . VAL A 1 89 ? 1.689 -15.102 -16.828 1 91.56 89 VAL A CA 1
ATOM 677 C C . VAL A 1 89 ? 1.1 -16.422 -17.312 1 91.56 89 VAL A C 1
ATOM 679 O O . VAL A 1 89 ? 1.329 -17.469 -16.703 1 91.56 89 VAL A O 1
ATOM 682 N N . GLU A 1 90 ? 0.426 -16.406 -18.422 1 87.69 90 GLU A N 1
ATOM 683 C CA . GLU A 1 90 ? -0.205 -17.594 -18.969 1 87.69 90 GLU A CA 1
ATOM 684 C C . GLU A 1 90 ? 0.834 -18.672 -19.312 1 87.69 90 GLU A C 1
ATOM 686 O O . GLU A 1 90 ? 0.609 -19.859 -19.078 1 87.69 90 GLU A O 1
ATOM 691 N N . ASN A 1 91 ? 1.915 -18.141 -19.844 1 89.62 91 ASN A N 1
ATOM 692 C CA . ASN A 1 91 ? 2.998 -19.062 -20.188 1 89.62 91 ASN A CA 1
ATOM 693 C C . ASN A 1 91 ? 3.678 -19.609 -18.938 1 89.62 91 ASN A C 1
ATOM 695 O O . ASN A 1 91 ? 4.047 -20.797 -18.891 1 89.62 91 ASN A O 1
ATOM 699 N N . PHE A 1 92 ? 3.822 -18.766 -18.016 1 91.06 92 PHE A N 1
ATOM 700 C CA . PHE A 1 92 ? 4.434 -19.188 -16.75 1 91.06 92 PHE A CA 1
ATOM 701 C C . PHE A 1 92 ? 3.594 -20.25 -16.062 1 91.06 92 PHE A C 1
ATOM 703 O O . PHE A 1 92 ? 4.125 -21.281 -15.617 1 91.06 92 PHE A O 1
ATOM 710 N N . LEU A 1 93 ? 2.316 -20 -16 1 89.19 93 LEU A N 1
ATOM 711 C CA . LEU A 1 93 ? 1.409 -20.938 -15.352 1 89.19 93 LEU A CA 1
ATOM 712 C C . LEU A 1 93 ? 1.371 -22.266 -16.094 1 89.19 93 LEU A C 1
ATOM 714 O O . LEU A 1 93 ? 1.248 -23.328 -15.469 1 89.19 93 LEU A O 1
ATOM 718 N N . GLY A 1 94 ? 1.496 -22.203 -17.406 1 85 94 GLY A N 1
ATOM 719 C CA . GLY A 1 94 ? 1.485 -23.406 -18.219 1 85 94 GLY A CA 1
ATOM 720 C C . GLY A 1 94 ? 2.76 -24.219 -18.094 1 85 94 GLY A C 1
ATOM 721 O O . GLY A 1 94 ? 2.768 -25.422 -18.391 1 85 94 GLY A O 1
ATOM 722 N N . ARG A 1 95 ? 3.826 -23.578 -17.641 1 81.88 95 ARG A N 1
ATOM 723 C CA . ARG A 1 95 ? 5.117 -24.25 -17.562 1 81.88 95 ARG A CA 1
ATOM 724 C C . ARG A 1 95 ? 5.707 -24.141 -16.156 1 81.88 95 ARG A C 1
ATOM 726 O O . ARG A 1 95 ? 6.922 -24 -16 1 81.88 95 ARG A O 1
ATOM 733 N N . ALA A 1 96 ? 4.887 -24.062 -15.203 1 74.25 96 ALA A N 1
ATOM 734 C CA . ALA A 1 96 ? 5.328 -23.781 -13.844 1 74.25 96 ALA A CA 1
ATOM 735 C C . ALA A 1 96 ? 6.352 -24.812 -13.375 1 74.25 96 ALA A C 1
ATOM 737 O O . ALA A 1 96 ? 7.348 -24.469 -12.734 1 74.25 96 ALA A O 1
ATOM 738 N N . GLN A 1 97 ? 6.121 -26.109 -13.719 1 69.56 97 GLN A N 1
ATOM 739 C CA . GLN A 1 97 ? 7.031 -27.172 -13.328 1 69.56 97 GLN A CA 1
ATOM 740 C C . GLN A 1 97 ? 8.422 -26.953 -13.906 1 69.56 97 GLN A C 1
ATOM 742 O O . GLN A 1 97 ? 9.422 -27.297 -13.273 1 69.56 97 GLN A O 1
ATOM 747 N N . LYS A 1 98 ? 8.477 -26.344 -15.039 1 69.38 98 LYS A N 1
ATOM 748 C CA . LYS A 1 98 ? 9.75 -26.094 -15.695 1 69.38 98 LYS A CA 1
ATOM 749 C C . LYS A 1 98 ? 10.5 -24.953 -15.016 1 69.38 98 LYS A C 1
ATOM 751 O O . LYS A 1 98 ? 11.734 -24.969 -14.93 1 69.38 98 LYS A O 1
ATOM 756 N N . PHE A 1 99 ? 9.742 -24.031 -14.523 1 70 99 PHE A N 1
ATOM 757 C CA . PHE A 1 99 ? 10.359 -22.828 -13.977 1 70 99 PHE A CA 1
ATOM 758 C C . PHE A 1 99 ? 10.773 -23.031 -12.523 1 70 99 PHE A C 1
ATOM 760 O O . PHE A 1 99 ? 11.781 -22.484 -12.078 1 70 99 PHE A O 1
ATOM 767 N N . LEU A 1 100 ? 10.039 -23.703 -11.719 1 69.5 100 LEU A N 1
ATOM 768 C CA . LEU A 1 100 ? 10.25 -23.719 -10.273 1 69.5 100 LEU A CA 1
ATOM 769 C C . LEU A 1 100 ? 10.695 -25.109 -9.812 1 69.5 100 LEU A C 1
ATOM 771 O O . LEU A 1 100 ? 11.211 -25.266 -8.703 1 69.5 100 LEU A O 1
ATOM 775 N N . GLY A 1 101 ? 10.766 -26.094 -10.539 1 61.53 101 GLY A N 1
ATOM 776 C CA . GLY A 1 101 ? 11.047 -27.469 -10.125 1 61.53 101 GLY A CA 1
ATOM 777 C C . GLY A 1 101 ? 9.891 -28.109 -9.383 1 61.53 101 GLY A C 1
ATOM 778 O O . GLY A 1 101 ? 8.75 -27.656 -9.484 1 61.53 101 GLY A O 1
ATOM 779 N N . THR A 1 102 ? 10.109 -29.391 -8.547 1 55.12 102 THR A N 1
ATOM 780 C CA . THR A 1 102 ? 9.086 -30.219 -7.934 1 55.12 102 THR A CA 1
ATOM 781 C C . THR A 1 102 ? 8.445 -29.516 -6.742 1 55.12 102 THR A C 1
ATOM 783 O O . THR A 1 102 ? 7.281 -29.75 -6.422 1 55.12 102 THR A O 1
ATOM 786 N N . ASP A 1 103 ? 9.148 -28.797 -5.938 1 57.69 103 ASP A N 1
ATOM 787 C CA . ASP A 1 103 ? 8.641 -28.281 -4.672 1 57.69 103 ASP A CA 1
ATOM 788 C C . ASP A 1 103 ? 8.203 -26.812 -4.816 1 57.69 103 ASP A C 1
ATOM 790 O O . ASP A 1 103 ? 8.844 -25.922 -4.281 1 57.69 103 ASP A O 1
ATOM 794 N N . ALA A 1 104 ? 6.953 -26.672 -5.496 1 76 104 ALA A N 1
ATOM 795 C CA . ALA A 1 104 ? 6.848 -25.406 -6.215 1 76 104 ALA A CA 1
ATOM 796 C C . ALA A 1 104 ? 5.688 -24.578 -5.684 1 76 104 ALA A C 1
ATOM 798 O O . ALA A 1 104 ? 5.367 -23.531 -6.242 1 76 104 ALA A O 1
ATOM 799 N N . SER A 1 105 ? 5.297 -25.062 -4.422 1 88.5 105 SER A N 1
ATOM 800 C CA . SER A 1 105 ? 4.082 -24.328 -4.074 1 88.5 105 SER A CA 1
ATOM 801 C C . SER A 1 105 ? 4.414 -23 -3.389 1 88.5 105 SER A C 1
ATOM 803 O O . SER A 1 105 ? 5.488 -22.844 -2.809 1 88.5 105 SER A O 1
ATOM 805 N N . PHE A 1 106 ? 3.59 -22.141 -3.525 1 94.81 106 PHE A N 1
ATOM 806 C CA . PHE A 1 106 ? 3.729 -20.828 -2.916 1 94.81 106 PHE A CA 1
ATOM 807 C C . PHE A 1 106 ? 2.764 -20.672 -1.746 1 94.81 106 PHE A C 1
ATOM 809 O O . PHE A 1 106 ? 1.678 -21.25 -1.748 1 94.81 106 PHE A O 1
ATOM 816 N N . ASP A 1 107 ? 3.234 -19.969 -0.774 1 95.12 107 ASP A N 1
ATOM 817 C CA . ASP A 1 107 ? 2.373 -19.688 0.37 1 95.12 107 ASP A CA 1
ATOM 818 C C . ASP A 1 107 ? 1.327 -18.625 0.021 1 95.12 107 ASP A C 1
ATOM 820 O O . ASP A 1 107 ? 0.212 -18.656 0.547 1 95.12 107 ASP A O 1
ATOM 824 N N . TYR A 1 108 ? 1.739 -17.719 -0.805 1 96.56 108 TYR A N 1
ATOM 825 C CA . TYR A 1 108 ? 0.86 -16.641 -1.231 1 96.56 108 TYR A CA 1
ATOM 826 C C . TYR A 1 108 ? 0.961 -16.422 -2.734 1 96.56 108 TYR A C 1
ATOM 828 O O . TYR A 1 108 ? 2.051 -16.484 -3.309 1 96.56 108 TYR A O 1
ATOM 836 N N . ILE A 1 109 ? -0.178 -16.125 -3.346 1 96.19 109 ILE A N 1
ATOM 837 C CA . ILE A 1 109 ? -0.223 -15.773 -4.762 1 96.19 109 ILE A CA 1
ATOM 838 C C . ILE A 1 109 ? -1.121 -14.555 -4.965 1 96.19 109 ILE A C 1
ATOM 840 O O . ILE A 1 109 ? -2.232 -14.5 -4.434 1 96.19 109 ILE A O 1
ATOM 844 N N . SER A 1 110 ? -0.62 -13.562 -5.637 1 95.88 110 SER A N 1
ATOM 845 C CA . SER A 1 110 ? -1.449 -12.414 -5.988 1 95.88 110 SER A CA 1
ATOM 846 C C . SER A 1 110 ? -1.69 -12.352 -7.492 1 95.88 110 SER A C 1
ATOM 848 O O . SER A 1 110 ? -0.783 -12.609 -8.281 1 95.88 110 SER A O 1
ATOM 850 N N . VAL A 1 111 ? -2.891 -12.133 -7.832 1 93.25 111 VAL A N 1
ATOM 851 C CA . VAL A 1 111 ? -3.312 -11.961 -9.219 1 93.25 111 VAL A CA 1
ATOM 852 C C . VAL A 1 111 ? -3.965 -10.594 -9.398 1 93.25 111 VAL A C 1
ATOM 854 O O . VAL A 1 111 ? -5.137 -10.406 -9.062 1 93.25 111 VAL A O 1
ATOM 857 N N . THR A 1 112 ? -3.209 -9.68 -9.938 1 88.81 112 THR A N 1
ATOM 858 C CA . THR A 1 112 ? -3.701 -8.32 -10.164 1 88.81 112 THR A CA 1
ATOM 859 C C . THR A 1 112 ? -3.459 -7.887 -11.609 1 88.81 112 THR A C 1
ATOM 861 O O . THR A 1 112 ? -2.602 -7.043 -11.867 1 88.81 112 THR A O 1
ATOM 864 N N . PRO A 1 113 ? -4.258 -8.414 -12.461 1 85 113 PRO A N 1
ATOM 865 C CA . PRO A 1 113 ? -4.047 -8.125 -13.883 1 85 113 PRO A CA 1
ATOM 866 C C . PRO A 1 113 ? -4.449 -6.707 -14.266 1 85 113 PRO A C 1
ATOM 868 O O . PRO A 1 113 ? -5.262 -6.082 -13.578 1 85 113 PRO A O 1
ATOM 871 N N . PRO A 1 114 ? -3.822 -6.164 -15.312 1 73.75 114 PRO A N 1
ATOM 872 C CA . PRO A 1 114 ? -4.32 -4.906 -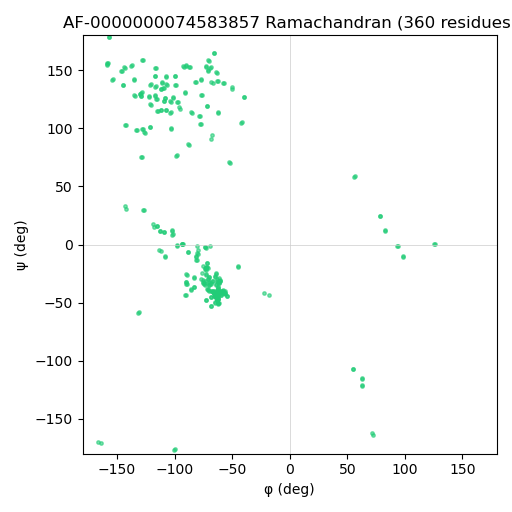15.883 1 73.75 114 PRO A CA 1
ATOM 873 C C . PRO A 1 114 ? -5.676 -5.066 -16.562 1 73.75 114 PRO A C 1
ATOM 875 O O . PRO A 1 114 ? -5.98 -6.129 -17.109 1 73.75 114 PRO A O 1
ATOM 878 N N . TYR A 1 115 ? -6.789 -4.863 -16.031 1 62 115 TYR A N 1
ATOM 879 C CA . TYR A 1 115 ? -8.211 -5.145 -16.188 1 62 115 TYR A CA 1
ATOM 880 C C . TYR A 1 115 ? -8.555 -5.473 -17.625 1 62 115 TYR A C 1
ATOM 882 O O . TYR A 1 115 ? -9.414 -6.324 -17.891 1 62 115 TYR A O 1
ATOM 890 N N . MET A 1 116 ? -8.141 -4.922 -18.625 1 59.59 116 MET A N 1
ATOM 891 C CA . MET A 1 116 ? -8.812 -4.977 -19.906 1 59.59 116 MET A CA 1
ATOM 892 C C . MET A 1 116 ? -8.516 -6.289 -20.625 1 59.59 116 MET A C 1
ATOM 894 O O . MET A 1 116 ? -9.211 -6.66 -21.578 1 59.59 116 MET A O 1
ATOM 898 N N . GLU A 1 117 ? -7.637 -7.129 -20.031 1 62.28 117 GLU A N 1
ATOM 899 C CA . GLU A 1 117 ? -7.281 -8.109 -21.062 1 62.28 117 GLU A CA 1
ATOM 900 C C . GLU A 1 117 ? -7.105 -9.5 -20.453 1 62.28 117 GLU A C 1
ATOM 902 O O . GLU A 1 117 ? -6.543 -10.391 -21.094 1 62.28 117 GLU A O 1
ATOM 907 N N . VAL A 1 118 ? -7.848 -9.805 -19.438 1 72.94 118 VAL A N 1
ATOM 908 C CA . VAL A 1 118 ? -7.5 -11.109 -18.906 1 72.94 118 VAL A CA 1
ATOM 909 C C . VAL A 1 118 ? -8.758 -11.961 -18.75 1 72.94 118 VAL A C 1
ATOM 911 O O . VAL A 1 118 ? -9.828 -11.445 -18.391 1 72.94 118 VAL A O 1
ATOM 914 N N . ASP A 1 119 ? -8.703 -13.25 -19.312 1 83.5 119 ASP A N 1
ATOM 915 C CA . ASP A 1 119 ? -9.742 -14.234 -19.031 1 83.5 119 ASP A CA 1
ATOM 916 C C . ASP A 1 119 ? -9.555 -14.844 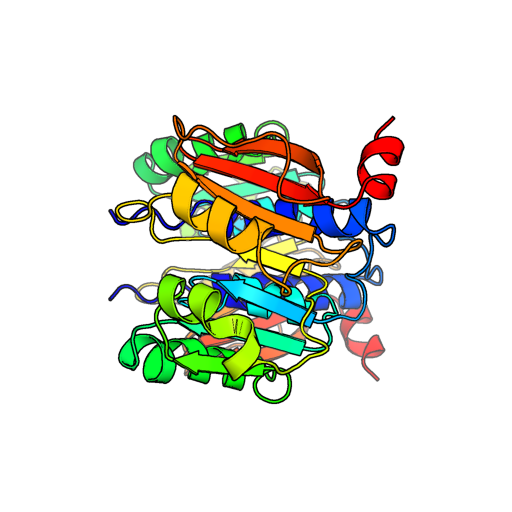-17.641 1 83.5 119 ASP A C 1
ATOM 918 O O . ASP A 1 119 ? -8.781 -15.789 -17.469 1 83.5 119 ASP A O 1
ATOM 922 N N . TYR A 1 120 ? -10.359 -14.414 -16.719 1 87.75 120 TYR A N 1
ATOM 923 C CA . TYR A 1 120 ? -10.211 -14.812 -15.32 1 87.75 120 TYR A CA 1
ATOM 924 C C . TYR A 1 120 ? -10.57 -16.281 -15.133 1 87.75 120 TYR A C 1
ATOM 926 O O . TYR A 1 120 ? -9.992 -16.969 -14.289 1 87.75 120 TYR A O 1
ATOM 934 N N . GLY A 1 121 ? -11.5 -16.703 -15.945 1 85.56 121 GLY A N 1
ATOM 935 C CA . GLY A 1 121 ? -11.844 -18.109 -15.875 1 85.56 121 GLY A CA 1
ATOM 936 C C . GLY A 1 121 ? -10.68 -19.031 -16.234 1 85.56 121 GLY A C 1
ATOM 937 O O . GLY A 1 121 ? -10.359 -19.953 -15.484 1 85.56 121 GLY A O 1
ATOM 938 N N . LEU A 1 122 ? -10.125 -18.75 -17.312 1 86.12 122 LEU A N 1
ATOM 939 C CA . LEU A 1 122 ? -8.977 -19.531 -17.766 1 86.12 122 LEU A CA 1
ATOM 940 C C . LEU A 1 122 ? -7.805 -19.391 -16.797 1 86.12 122 LEU A C 1
ATOM 942 O O . LEU A 1 122 ? -7.145 -20.375 -16.469 1 86.12 122 LEU A O 1
ATOM 946 N N . LEU A 1 123 ? -7.582 -18.234 -16.359 1 88.94 123 LEU A N 1
ATOM 947 C CA . LEU A 1 123 ? -6.465 -17.953 -15.477 1 88.94 123 LEU A CA 1
ATOM 948 C C . LEU A 1 123 ? -6.613 -18.719 -14.156 1 88.94 123 LEU A C 1
ATOM 950 O O . LEU A 1 123 ? -5.676 -19.391 -13.719 1 88.94 123 LEU A O 1
ATOM 954 N N . MET A 1 124 ? -7.781 -18.656 -13.578 1 90.38 124 MET A N 1
ATOM 955 C CA . MET A 1 124 ? -8.031 -19.312 -12.297 1 90.38 124 MET A CA 1
ATOM 956 C C . MET A 1 124 ? -8.008 -20.828 -12.453 1 90.38 124 MET A C 1
ATOM 958 O O . MET A 1 124 ? -7.594 -21.547 -11.539 1 90.38 124 MET A O 1
ATOM 962 N N . ASP A 1 125 ? -8.461 -21.25 -13.602 1 89.5 125 ASP A N 1
ATOM 963 C CA . ASP A 1 125 ? -8.414 -22.672 -13.898 1 89.5 125 ASP A CA 1
ATOM 964 C C . ASP A 1 125 ? -6.969 -23.172 -13.977 1 89.5 125 ASP A C 1
ATOM 966 O O . ASP A 1 125 ? -6.641 -24.234 -13.438 1 89.5 125 ASP A O 1
ATOM 970 N N . GLN A 1 126 ? -6.188 -22.391 -14.656 1 88.88 126 GLN A N 1
ATOM 971 C CA . GLN A 1 126 ? -4.773 -22.734 -14.758 1 88.88 126 GLN A CA 1
ATOM 972 C C . GLN A 1 126 ? -4.102 -22.734 -13.391 1 88.88 126 GLN A C 1
ATOM 974 O O . GLN A 1 126 ? -3.291 -23.609 -13.086 1 88.88 126 GLN A O 1
ATOM 979 N N . LEU A 1 127 ? -4.484 -21.812 -12.602 1 89.81 127 LEU A N 1
ATOM 980 C CA . LEU A 1 127 ? -3.914 -21.688 -11.266 1 89.81 127 LEU A CA 1
ATOM 981 C C . LEU A 1 127 ? -4.34 -22.875 -10.383 1 89.81 127 LEU A C 1
ATOM 983 O O . LEU A 1 127 ? -3.512 -23.453 -9.68 1 89.81 127 LEU A O 1
ATOM 987 N N . SER A 1 128 ? -5.574 -23.203 -10.43 1 88.69 128 SER A N 1
ATOM 988 C CA . SER A 1 128 ? -6.152 -24.25 -9.594 1 88.69 128 SER A CA 1
ATOM 989 C C . SER A 1 128 ? -5.531 -25.609 -9.906 1 88.69 128 SER A C 1
ATOM 991 O O . SER A 1 128 ? -5.434 -26.469 -9.031 1 88.69 128 SER A O 1
ATOM 993 N N . GLY A 1 129 ? -5.16 -25.766 -11.141 1 85.38 129 GLY A N 1
ATOM 994 C CA . GLY A 1 129 ? -4.594 -27.047 -11.555 1 85.38 129 GLY A CA 1
ATOM 995 C C . GLY A 1 129 ? -3.08 -27.078 -11.484 1 85.38 129 GLY A C 1
ATOM 996 O O . GLY A 1 129 ? -2.463 -28.109 -11.766 1 85.38 129 GLY A O 1
ATOM 997 N N . SER A 1 130 ? -2.568 -26 -11.07 1 86 130 SER A N 1
ATOM 998 C CA . SER A 1 130 ? -1.112 -25.906 -11.055 1 86 130 SER A CA 1
ATOM 999 C C . SER A 1 130 ? -0.539 -26.391 -9.727 1 86 130 SER A C 1
ATOM 1001 O O . SER A 1 130 ? -1.228 -26.375 -8.703 1 86 130 SER A O 1
ATOM 1003 N N . SER A 1 131 ? 0.733 -26.875 -9.758 1 87.06 131 SER A N 1
ATOM 1004 C CA . SER A 1 131 ? 1.438 -27.297 -8.555 1 87.06 131 SER A CA 1
ATOM 1005 C C . SER A 1 131 ? 1.867 -26.094 -7.715 1 87.06 131 SER A C 1
ATOM 1007 O O . SER A 1 131 ? 2.387 -26.266 -6.609 1 87.06 131 SER A O 1
ATOM 1009 N N . LEU A 1 132 ? 1.578 -24.938 -8.234 1 91 132 LEU A N 1
ATOM 1010 C CA . LEU A 1 132 ? 1.958 -23.703 -7.547 1 91 132 LEU A CA 1
ATOM 1011 C C . LEU A 1 132 ? 1.076 -23.469 -6.324 1 91 132 LEU A C 1
ATOM 1013 O O . LEU A 1 132 ? 1.464 -22.75 -5.398 1 91 132 LEU A O 1
ATOM 1017 N N . VAL A 1 133 ? -0.093 -24.047 -6.441 1 91.94 133 VAL A N 1
ATOM 1018 C CA . VAL A 1 133 ? -1.063 -23.906 -5.363 1 91.94 133 VAL A CA 1
ATOM 1019 C C . VAL A 1 133 ? -0.985 -25.109 -4.43 1 91.94 133 VAL A C 1
ATOM 1021 O O . VAL A 1 133 ? -1.165 -26.25 -4.867 1 91.94 133 VAL A O 1
ATOM 1024 N N . GLY A 1 134 ? -0.618 -24.859 -3.184 1 90.62 134 GLY A N 1
ATOM 1025 C CA . GLY A 1 134 ? -0.6 -25.906 -2.174 1 90.62 134 GLY A CA 1
ATOM 1026 C C . GLY A 1 134 ? -1.817 -25.891 -1.27 1 90.62 134 GLY A C 1
ATOM 1027 O O . GLY A 1 134 ? -2.701 -25.047 -1.43 1 90.62 134 GLY A O 1
ATOM 1028 N N . GLU A 1 135 ? -1.795 -26.781 -0.273 1 91.31 135 GLU A N 1
ATOM 1029 C CA . GLU A 1 135 ? -2.928 -26.922 0.636 1 91.31 135 GLU A CA 1
ATOM 1030 C C . GLU A 1 135 ? -3.029 -25.734 1.58 1 91.31 135 GLU A C 1
ATOM 1032 O O . GLU A 1 135 ? -4.109 -25.438 2.098 1 91.31 135 GLU A O 1
ATOM 1037 N N . ASP A 1 136 ? -1.927 -25.016 1.723 1 92.75 136 ASP A N 1
ATOM 1038 C CA . ASP A 1 136 ? -1.912 -23.906 2.67 1 92.75 136 ASP A CA 1
ATOM 1039 C C . ASP A 1 136 ? -1.725 -22.578 1.95 1 92.75 136 ASP A C 1
ATOM 1041 O O . ASP A 1 136 ? -1.394 -21.562 2.578 1 92.75 136 ASP A O 1
ATOM 1045 N N . THR A 1 137 ? -1.937 -22.625 0.694 1 95.38 137 THR A N 1
ATOM 1046 C CA . THR A 1 137 ? -1.704 -21.438 -0.115 1 95.38 137 THR A CA 1
ATOM 1047 C C . THR A 1 137 ? -2.846 -20.438 0.05 1 95.38 137 THR A C 1
ATOM 1049 O O . THR A 1 137 ? -4.008 -20.844 0.178 1 95.38 137 THR A O 1
ATOM 1052 N N . PHE A 1 138 ? -2.525 -19.172 0.087 1 96.12 138 PHE A N 1
ATOM 1053 C CA . PHE A 1 138 ? -3.494 -18.078 -0.027 1 96.12 138 PHE A CA 1
ATOM 1054 C C . PHE A 1 138 ? -3.385 -17.406 -1.384 1 96.12 138 PHE A C 1
ATOM 1056 O O . PHE A 1 138 ? -2.281 -17.172 -1.878 1 96.12 138 PHE A O 1
ATOM 1063 N N . ILE A 1 139 ? -4.516 -17.109 -1.985 1 95.81 139 ILE A N 1
ATOM 1064 C CA . ILE A 1 139 ? -4.543 -16.422 -3.27 1 95.81 139 ILE A CA 1
ATOM 1065 C C . ILE A 1 139 ? -5.34 -15.117 -3.139 1 95.81 139 ILE A C 1
ATOM 1067 O O . ILE A 1 139 ? -6.465 -15.125 -2.633 1 95.81 139 ILE A O 1
ATOM 1071 N N . VAL A 1 140 ? -4.75 -14.031 -3.541 1 95.12 140 VAL A N 1
ATOM 1072 C CA . VAL A 1 140 ? -5.43 -12.742 -3.602 1 95.12 140 VAL A CA 1
ATOM 1073 C C . VAL A 1 140 ? -5.656 -12.352 -5.059 1 95.12 140 VAL A C 1
ATOM 1075 O O . VAL A 1 140 ? -4.703 -12.227 -5.832 1 95.12 140 VAL A O 1
ATOM 1078 N N . VAL A 1 141 ? -6.898 -12.109 -5.395 1 93.12 141 VAL A N 1
ATOM 1079 C CA . VAL A 1 141 ? -7.215 -11.812 -6.789 1 93.12 141 VAL A CA 1
ATOM 1080 C C . VAL A 1 141 ? -8.047 -10.539 -6.875 1 93.12 141 VAL A C 1
ATOM 1082 O O . VAL A 1 141 ? -9.047 -10.398 -6.168 1 93.12 141 VAL A O 1
ATOM 1085 N N . GLU A 1 142 ? -7.598 -9.641 -7.684 1 91.25 142 GLU A N 1
ATOM 1086 C CA . GLU A 1 142 ? -8.398 -8.477 -8.047 1 91.25 142 GLU A CA 1
ATOM 1087 C C . GLU A 1 142 ? -9.031 -8.648 -9.422 1 91.25 142 GLU A C 1
ATOM 1089 O O . GLU A 1 142 ? -8.336 -8.938 -10.398 1 91.25 142 GLU A O 1
ATOM 1094 N N . TYR A 1 143 ? -10.328 -8.477 -9.477 1 89.62 143 TYR A N 1
ATOM 1095 C CA . TYR A 1 143 ? -11.023 -8.68 -10.742 1 89.62 143 TYR A CA 1
ATOM 1096 C C . TYR A 1 143 ? -12.164 -7.68 -10.906 1 89.62 143 TYR A C 1
ATOM 1098 O O . TYR A 1 143 ? -12.688 -7.152 -9.922 1 89.62 143 TYR A O 1
ATOM 1106 N N . PRO A 1 144 ? -12.492 -7.375 -12.156 1 86.62 144 PRO A N 1
ATOM 1107 C CA . PRO A 1 144 ? -13.555 -6.402 -12.391 1 86.62 144 PRO A CA 1
ATOM 1108 C C . PRO A 1 144 ? -14.938 -6.926 -12 1 86.62 144 PRO A C 1
ATOM 1110 O O . PRO A 1 144 ? -15.188 -8.133 -12.086 1 86.62 144 PRO A O 1
ATOM 1113 N N . LEU A 1 145 ? -15.664 -5.949 -11.672 1 85.38 145 LEU A N 1
ATOM 1114 C CA . LEU A 1 145 ? -17.047 -6.281 -11.352 1 85.38 145 LEU A CA 1
ATOM 1115 C C . LEU A 1 145 ? -17.719 -6.996 -12.523 1 85.38 145 LEU A C 1
ATOM 1117 O O . LEU A 1 145 ? -17.5 -6.637 -13.68 1 85.38 145 LEU A O 1
ATOM 1121 N N . GLY A 1 146 ? -18.5 -8.016 -12.25 1 84.56 146 GLY A N 1
ATOM 1122 C CA . GLY A 1 146 ? -19.219 -8.742 -13.289 1 84.56 146 GLY A CA 1
ATOM 1123 C C . GLY A 1 146 ? -18.516 -10.023 -13.703 1 84.56 146 GLY A C 1
ATOM 1124 O O . GLY A 1 146 ? -19.062 -10.82 -14.469 1 84.56 146 GLY A O 1
ATOM 1125 N N . THR A 1 147 ? -17.281 -10.156 -13.219 1 86.56 147 THR A N 1
ATOM 1126 C CA . THR A 1 147 ? -16.562 -11.391 -13.5 1 86.56 147 THR A CA 1
ATOM 1127 C C . THR A 1 147 ? -17.062 -12.523 -12.602 1 86.56 147 THR A C 1
ATOM 1129 O O . THR A 1 147 ? -17.219 -12.336 -11.398 1 86.56 147 THR A O 1
ATOM 1132 N N . ASN A 1 148 ? -17.391 -13.625 -13.25 1 83.44 148 ASN A N 1
ATOM 1133 C CA . ASN A 1 148 ? -17.812 -14.789 -12.477 1 83.44 148 ASN A CA 1
ATOM 1134 C C . ASN A 1 148 ? -16.625 -15.523 -11.867 1 83.44 148 ASN A C 1
ATOM 1136 O O . ASN A 1 148 ? -15.844 -16.156 -12.586 1 83.44 148 ASN A O 1
ATOM 1140 N N . MET A 1 149 ? -16.516 -15.445 -10.523 1 88.5 149 MET A N 1
ATOM 1141 C CA . MET A 1 149 ? -15.445 -16.141 -9.82 1 88.5 149 MET A CA 1
ATOM 1142 C C . MET A 1 149 ? -15.992 -17.297 -9 1 88.5 149 MET A C 1
ATOM 1144 O O . MET A 1 149 ? -17.016 -17.156 -8.328 1 88.5 149 MET A O 1
ATOM 1148 N N . LEU A 1 150 ? -15.297 -18.438 -9.117 1 86.38 150 LEU A N 1
ATOM 1149 C CA . LEU A 1 150 ? -15.719 -19.609 -8.367 1 86.38 150 LEU A CA 1
ATOM 1150 C C . LEU A 1 150 ? -15.453 -19.438 -6.875 1 86.38 150 LEU A C 1
ATOM 1152 O O . LEU A 1 150 ? -14.617 -18.625 -6.48 1 86.38 150 LEU A O 1
ATOM 1156 N N . ASP A 1 151 ? -16.203 -20.234 -6.133 1 91.81 151 ASP A N 1
ATOM 1157 C CA . ASP A 1 151 ? -16.062 -20.172 -4.684 1 91.81 151 ASP A CA 1
ATOM 1158 C C . ASP A 1 151 ? -14.852 -20.984 -4.219 1 91.81 151 ASP A C 1
ATOM 1160 O O . ASP A 1 151 ? -14.492 -20.953 -3.041 1 91.81 151 ASP A O 1
ATOM 1164 N N . SER A 1 152 ? -14.305 -21.672 -5.172 1 92 152 SER A N 1
ATOM 1165 C CA . SER A 1 152 ? -13.117 -22.453 -4.848 1 92 152 SER A CA 1
ATOM 1166 C C . SER A 1 152 ? -12.062 -22.328 -5.941 1 92 152 SER A C 1
ATOM 1168 O O . SER A 1 152 ? -12.375 -21.953 -7.078 1 92 152 SER A O 1
ATOM 1170 N N . CYS A 1 153 ? -10.914 -22.5 -5.598 1 92 153 CYS A N 1
ATOM 1171 C CA . CYS A 1 153 ? -9.766 -22.609 -6.488 1 92 153 CYS A CA 1
ATOM 1172 C C . CYS A 1 153 ? -8.891 -23.797 -6.113 1 92 153 CYS A C 1
ATOM 1174 O O . CYS A 1 153 ? -8.016 -23.688 -5.25 1 92 153 CYS A O 1
ATOM 1176 N N . GLY A 1 154 ? -9.086 -24.859 -6.816 1 88.88 154 GLY A N 1
ATOM 1177 C CA . GLY A 1 154 ? -8.469 -26.094 -6.379 1 88.88 154 GLY A CA 1
ATOM 1178 C C . GLY A 1 154 ? -8.969 -26.562 -5.023 1 88.88 154 GLY A C 1
ATOM 1179 O O . GLY A 1 154 ? -10.18 -26.719 -4.82 1 88.88 154 GLY A O 1
ATOM 1180 N N . CYS A 1 155 ? -8.07 -26.703 -4.113 1 91.12 155 CYS A N 1
ATOM 1181 C CA . CYS A 1 155 ? -8.438 -27.172 -2.777 1 91.12 155 CYS A CA 1
ATOM 1182 C C . CYS A 1 155 ? -8.719 -26 -1.851 1 91.12 155 CYS A C 1
ATOM 1184 O O . CYS A 1 155 ? -9.055 -26.188 -0.681 1 91.12 155 CYS A O 1
ATOM 1186 N N . LEU A 1 156 ? -8.586 -24.828 -2.4 1 94.5 156 LEU A N 1
ATOM 1187 C CA . LEU A 1 156 ? -8.773 -23.625 -1.582 1 94.5 156 LEU A CA 1
ATOM 1188 C C . LEU A 1 156 ? -10.219 -23.141 -1.648 1 94.5 156 LEU A C 1
ATOM 1190 O O . LEU A 1 156 ? -10.914 -23.391 -2.635 1 94.5 156 LEU A O 1
ATOM 1194 N N . LEU A 1 157 ? -10.586 -22.484 -0.596 1 95 157 LEU A N 1
ATOM 1195 C CA . LEU A 1 157 ? -11.93 -21.922 -0.524 1 95 157 LEU A CA 1
ATOM 1196 C C . LEU A 1 157 ? -11.883 -20.406 -0.452 1 95 157 LEU A C 1
ATOM 1198 O O . LEU A 1 157 ? -10.93 -19.828 0.089 1 95 157 LEU A O 1
ATOM 1202 N N . LYS A 1 158 ? -12.961 -19.844 -0.971 1 94.69 158 LYS A N 1
ATOM 1203 C CA . LYS A 1 158 ? -13.055 -18.391 -0.899 1 94.69 158 LYS A CA 1
ATOM 1204 C C . LYS A 1 158 ? -13.32 -17.922 0.53 1 94.69 158 LYS A C 1
ATOM 1206 O O . LYS A 1 158 ? -14.32 -18.328 1.14 1 94.69 158 LYS A O 1
ATOM 1211 N N . ILE A 1 159 ? -12.43 -17.156 1.046 1 91.44 159 ILE A N 1
ATOM 1212 C CA . ILE A 1 159 ? -12.516 -16.656 2.414 1 91.44 159 ILE A CA 1
ATOM 1213 C C . ILE A 1 159 ? -13.258 -15.32 2.432 1 91.44 159 ILE A C 1
ATOM 1215 O O . ILE A 1 159 ? -14.055 -15.062 3.33 1 91.44 159 ILE A O 1
ATOM 1219 N N . THR A 1 160 ? -12.914 -14.523 1.5 1 89.38 160 THR A N 1
ATOM 1220 C CA . THR A 1 160 ? -13.539 -13.203 1.419 1 89.38 160 THR A CA 1
ATOM 1221 C C . THR A 1 160 ? -13.688 -12.766 -0.034 1 89.38 160 THR A C 1
ATOM 1223 O O . THR A 1 160 ? -12.992 -13.273 -0.917 1 89.38 160 THR A O 1
ATOM 1226 N N . ASP A 1 161 ? -14.648 -12.047 -0.275 1 91.5 161 ASP A N 1
ATOM 1227 C CA . ASP A 1 161 ? -14.953 -11.391 -1.547 1 91.5 161 ASP A CA 1
ATOM 1228 C C . ASP A 1 161 ? -15.539 -10 -1.326 1 91.5 161 ASP A C 1
ATOM 1230 O O . ASP A 1 161 ? -16.75 -9.859 -1.091 1 91.5 161 ASP A O 1
ATOM 1234 N N . ARG A 1 162 ? -14.672 -9.047 -1.543 1 86.62 162 ARG A N 1
ATOM 1235 C CA . ARG A 1 162 ? -15.086 -7.691 -1.215 1 86.62 162 ARG A CA 1
ATOM 1236 C C . ARG A 1 162 ? -15.117 -6.812 -2.461 1 86.62 162 ARG A C 1
ATOM 1238 O O . ARG A 1 162 ? -14.219 -6.883 -3.301 1 86.62 162 ARG A O 1
ATOM 1245 N N . ARG A 1 163 ? -16.172 -6.102 -2.482 1 85.81 163 ARG A N 1
ATOM 1246 C CA . ARG A 1 163 ? -16.312 -5.18 -3.605 1 85.81 163 ARG A CA 1
ATOM 1247 C C . ARG A 1 163 ? -15.727 -3.816 -3.27 1 85.81 163 ARG A C 1
ATOM 1249 O O . ARG A 1 163 ? -15.984 -3.27 -2.195 1 85.81 163 ARG A O 1
ATOM 1256 N N . PHE A 1 164 ? -14.906 -3.389 -4.215 1 81.25 164 PHE A N 1
ATOM 1257 C CA . PHE A 1 164 ? -14.367 -2.037 -4.133 1 81.25 164 PHE A CA 1
ATOM 1258 C C . PHE A 1 164 ? -14.609 -1.275 -5.43 1 81.25 164 PHE A C 1
ATOM 1260 O O . PHE A 1 164 ? -13.852 -1.41 -6.391 1 81.25 164 PHE A O 1
ATOM 1267 N N . GLY A 1 165 ? -15.672 -0.434 -5.387 1 80.12 165 GLY A N 1
ATOM 1268 C CA . GLY A 1 165 ? -16 0.288 -6.605 1 80.12 165 GLY A CA 1
ATOM 1269 C C . GLY A 1 165 ? -16.391 -0.624 -7.75 1 80.12 165 GLY A C 1
ATOM 1270 O O . GLY A 1 165 ? -17.344 -1.406 -7.633 1 80.12 165 GLY A O 1
ATOM 1271 N N . ARG A 1 166 ? -15.531 -0.603 -8.82 1 80.25 166 ARG A N 1
ATOM 1272 C CA . ARG A 1 166 ? -15.852 -1.4 -10 1 80.25 166 ARG A CA 1
ATOM 1273 C C . ARG A 1 166 ? -15.031 -2.684 -10.039 1 80.25 166 ARG A C 1
ATOM 1275 O O . ARG A 1 166 ? -14.977 -3.363 -11.062 1 80.25 166 ARG A O 1
ATOM 1282 N N . THR A 1 167 ? -14.305 -2.932 -8.898 1 83.81 167 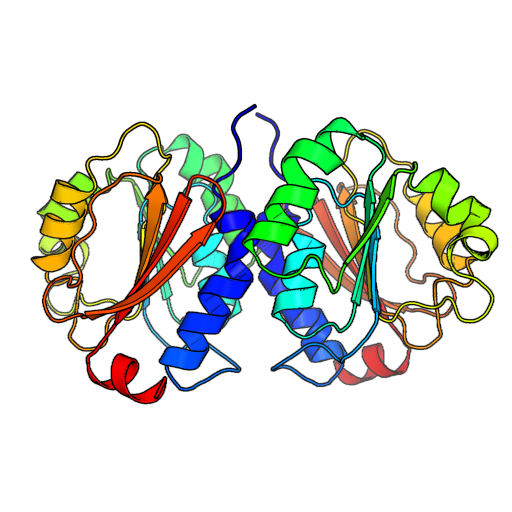THR A N 1
ATOM 1283 C CA . THR A 1 167 ? -13.5 -4.145 -8.82 1 83.81 167 THR A CA 1
ATOM 1284 C C . THR A 1 167 ? -13.82 -4.926 -7.547 1 83.81 167 THR A C 1
ATOM 1286 O O . THR A 1 167 ? -14.43 -4.387 -6.621 1 83.81 167 THR A O 1
ATOM 1289 N N . ASN A 1 168 ? -13.484 -6.199 -7.629 1 88.69 168 ASN A N 1
ATOM 1290 C CA . ASN A 1 168 ? -13.594 -7.074 -6.465 1 88.69 168 ASN A CA 1
ATOM 1291 C C . ASN A 1 168 ? -12.227 -7.613 -6.043 1 88.69 168 ASN A C 1
ATOM 1293 O O . ASN A 1 168 ? -11.336 -7.77 -6.875 1 88.69 168 ASN A O 1
ATOM 1297 N N . LEU A 1 169 ? -12.133 -7.742 -4.789 1 90.94 169 LEU A N 1
ATOM 1298 C CA . LEU A 1 169 ? -10.969 -8.422 -4.23 1 90.94 169 LEU A CA 1
ATOM 1299 C C . LEU A 1 169 ? -11.383 -9.727 -3.543 1 90.94 169 LEU A C 1
ATOM 1301 O O . LEU A 1 169 ? -12.102 -9.703 -2.543 1 90.94 169 LEU A O 1
ATOM 1305 N N . ALA A 1 170 ? -10.922 -10.812 -4.086 1 93.38 170 ALA A N 1
ATOM 1306 C CA . ALA A 1 170 ? -11.219 -12.125 -3.51 1 93.38 170 ALA A CA 1
ATOM 1307 C C . ALA A 1 170 ? -9.969 -12.758 -2.914 1 93.38 170 ALA A C 1
ATOM 1309 O O . ALA A 1 170 ? -8.875 -12.648 -3.479 1 93.38 170 ALA A O 1
ATOM 1310 N N . ILE A 1 171 ? -10.141 -13.375 -1.792 1 94.81 171 ILE A N 1
ATOM 1311 C CA . ILE A 1 171 ? -9.055 -14.125 -1.174 1 94.81 171 ILE A CA 1
ATOM 1312 C C . ILE A 1 171 ? -9.469 -15.586 -0.996 1 94.81 171 ILE A C 1
ATOM 1314 O O . ILE A 1 171 ? -10.523 -15.867 -0.418 1 94.81 171 ILE A O 1
ATOM 1318 N N . TYR A 1 172 ? -8.695 -16.438 -1.612 1 96 172 TYR A N 1
ATOM 1319 C CA . TYR A 1 172 ? -8.859 -17.875 -1.412 1 96 172 TYR A CA 1
ATOM 1320 C C . TYR A 1 172 ? -7.844 -18.406 -0.413 1 96 172 TYR A C 1
ATOM 1322 O O . TYR A 1 172 ? -6.703 -17.938 -0.366 1 96 172 TYR A O 1
ATOM 1330 N N . GLY A 1 173 ? -8.219 -19.359 0.38 1 95.25 173 GLY A N 1
ATOM 1331 C CA . GLY A 1 173 ? -7.316 -19.953 1.355 1 95.25 173 GLY A CA 1
ATOM 1332 C C . GLY A 1 173 ? -7.723 -21.344 1.781 1 95.25 173 GLY A C 1
ATOM 1333 O O . GLY A 1 173 ? -8.695 -21.906 1.26 1 95.25 173 GLY A O 1
ATOM 1334 N N . PRO A 1 174 ? -6.879 -21.906 2.656 1 94.12 174 PRO A N 1
ATOM 1335 C CA . PRO A 1 174 ? -7.156 -23.266 3.119 1 94.12 174 PRO A CA 1
ATOM 1336 C C . PRO A 1 174 ? -8.43 -23.359 3.949 1 94.12 174 PRO A C 1
ATOM 1338 O O . PRO A 1 174 ? -8.945 -22.344 4.414 1 94.12 174 PRO A O 1
ATOM 1341 N N . LYS A 1 175 ? -8.891 -24.547 4.121 1 89.25 175 LYS A N 1
ATOM 1342 C CA . LYS A 1 175 ? -10.125 -24.812 4.852 1 89.25 175 LYS A CA 1
ATOM 1343 C C . LYS A 1 175 ? -10.023 -24.328 6.297 1 89.25 175 LYS A C 1
ATOM 1345 O O . LYS A 1 175 ? -10.992 -23.812 6.852 1 89.25 175 LYS A O 1
ATOM 1350 N N . TRP A 1 176 ? -8.891 -24.375 6.828 1 87.56 176 TRP A N 1
ATOM 1351 C CA . TRP A 1 176 ? -8.727 -24.016 8.234 1 87.56 176 TRP A CA 1
ATOM 1352 C C . TRP A 1 176 ? -8.844 -22.516 8.43 1 87.56 176 TRP A C 1
ATOM 1354 O O . TRP A 1 176 ? -9.094 -22.047 9.547 1 87.56 176 TRP A O 1
ATOM 1364 N N . ALA A 1 177 ? -8.633 -21.797 7.371 1 83.88 177 ALA A N 1
ATOM 1365 C CA . ALA A 1 177 ? -8.68 -20.344 7.469 1 83.88 177 ALA A CA 1
ATOM 1366 C C . ALA A 1 177 ? -10.117 -19.828 7.371 1 83.88 177 ALA A C 1
ATOM 1368 O O . ALA A 1 177 ? -10.414 -18.703 7.762 1 83.88 177 ALA A O 1
ATOM 1369 N N . VAL A 1 178 ? -10.984 -20.516 6.684 1 74.25 178 VAL A N 1
ATOM 1370 C CA . VAL A 1 178 ? -12.391 -20.141 6.539 1 74.25 178 VAL A CA 1
ATOM 1371 C C . VAL A 1 178 ? -13.078 -20.188 7.902 1 74.25 178 VAL A C 1
ATOM 1373 O O . VAL A 1 178 ? -13.93 -19.344 8.203 1 74.25 178 VAL A O 1
ATOM 1376 N N . LYS A 1 179 ? -12.914 -21.234 8.773 1 60.03 179 LYS A N 1
ATOM 1377 C CA . LYS A 1 179 ? -13.609 -21.469 10.039 1 60.03 179 LYS A CA 1
ATOM 1378 C C . LYS A 1 179 ? -13.328 -20.344 11.031 1 60.03 179 LYS A C 1
ATOM 1380 O O . LYS A 1 179 ? -14.164 -20.062 11.898 1 60.03 179 LYS A O 1
ATOM 1385 N N . LYS A 1 180 ? -12.328 -19.781 10.945 1 50.5 180 LYS A N 1
ATOM 1386 C CA . LYS A 1 180 ? -12.031 -18.891 12.07 1 50.5 180 LYS A CA 1
ATOM 1387 C C . LYS A 1 180 ? -12.852 -17.609 11.992 1 50.5 180 LYS A C 1
ATOM 1389 O O . LYS A 1 180 ? -12.891 -16.828 12.945 1 50.5 180 LYS A O 1
ATOM 1394 N N . ARG A 1 181 ? -13.328 -17.141 10.891 1 48.41 181 ARG A N 1
ATOM 1395 C CA . ARG A 1 181 ? -14.148 -15.93 10.945 1 48.41 181 ARG A CA 1
ATOM 1396 C C . ARG A 1 181 ? -15.484 -16.203 11.609 1 48.41 181 ARG A C 1
ATOM 1398 O O . ARG A 1 181 ? -16.359 -15.336 11.664 1 48.41 181 ARG A O 1
ATOM 1405 N N . ARG A 1 182 ? -15.758 -17.422 12.016 1 31.23 182 ARG A N 1
ATOM 1406 C CA . ARG A 1 182 ? -16.969 -17.5 12.82 1 31.23 182 ARG A CA 1
ATOM 1407 C C . ARG A 1 182 ? -16.688 -17.188 14.289 1 31.23 182 ARG A C 1
ATOM 1409 O O . ARG A 1 182 ? -15.68 -17.656 14.836 1 31.23 182 ARG A O 1
ATOM 1416 N N . MET B 1 1 ? 4.887 9.258 -18.891 1 27.89 1 MET B N 1
ATOM 1417 C CA . MET B 1 1 ? 4.48 8.086 -18.109 1 27.89 1 MET B CA 1
ATOM 1418 C C . MET B 1 1 ? 4.363 8.438 -16.625 1 27.89 1 MET B C 1
ATOM 1420 O O . MET B 1 1 ? 5.324 8.914 -16.031 1 27.89 1 MET B O 1
ATOM 1424 N N . ASN B 1 2 ? 3.365 9.062 -16.125 1 35.5 2 ASN B N 1
ATOM 1425 C CA . ASN B 1 2 ? 3.205 9.727 -14.828 1 35.5 2 ASN B CA 1
ATOM 1426 C C . ASN B 1 2 ? 3.578 8.797 -13.672 1 35.5 2 ASN B C 1
ATOM 1428 O O . ASN B 1 2 ? 2.867 7.832 -13.391 1 35.5 2 ASN B O 1
ATOM 1432 N N . VAL B 1 3 ? 4.926 8.562 -13.586 1 42.56 3 VAL B N 1
ATOM 1433 C CA . VAL B 1 3 ? 5.523 7.703 -12.562 1 42.56 3 VAL B CA 1
ATOM 1434 C C . VAL B 1 3 ? 4.848 7.957 -11.219 1 42.56 3 VAL B C 1
ATOM 1436 O O . VAL B 1 3 ? 4.68 9.109 -10.805 1 42.56 3 VAL B O 1
ATOM 1439 N N . ARG B 1 4 ? 4.043 7.051 -10.844 1 51.22 4 ARG B N 1
ATOM 1440 C CA . ARG B 1 4 ? 3.309 7.105 -9.578 1 51.22 4 ARG B CA 1
ATOM 1441 C C . ARG B 1 4 ? 4.246 7.398 -8.414 1 51.22 4 ARG B C 1
ATOM 1443 O O . ARG B 1 4 ? 5.41 6.992 -8.43 1 51.22 4 ARG B O 1
ATOM 1450 N N . PRO B 1 5 ? 3.818 8.328 -7.562 1 60.75 5 PRO B N 1
ATOM 1451 C CA . PRO B 1 5 ? 4.602 8.594 -6.352 1 60.75 5 PRO B CA 1
ATOM 1452 C C . PRO B 1 5 ? 5.156 7.32 -5.719 1 60.75 5 PRO B C 1
ATOM 1454 O O . PRO B 1 5 ? 4.504 6.27 -5.758 1 60.75 5 PRO B O 1
ATOM 1457 N N . MET B 1 6 ? 6.516 7.336 -5.504 1 74.19 6 MET B N 1
ATOM 1458 C CA . MET B 1 6 ? 7.23 6.234 -4.863 1 74.19 6 MET B CA 1
ATOM 1459 C C . MET B 1 6 ? 6.48 5.746 -3.629 1 74.19 6 MET B C 1
ATOM 1461 O O . MET B 1 6 ? 6.625 4.586 -3.229 1 74.19 6 MET B O 1
ATOM 1465 N N . MET B 1 7 ? 5.609 6.594 -3.152 1 80.25 7 MET B N 1
ATOM 1466 C CA . MET B 1 7 ? 4.879 6.266 -1.933 1 80.25 7 MET B CA 1
ATOM 1467 C C . MET B 1 7 ? 3.975 5.059 -2.15 1 80.25 7 MET B C 1
ATOM 1469 O O . MET B 1 7 ? 3.793 4.242 -1.243 1 80.25 7 MET B O 1
ATOM 1473 N N . GLU B 1 8 ? 3.561 4.848 -3.311 1 78.12 8 GLU B N 1
ATOM 1474 C CA . GLU B 1 8 ? 2.684 3.713 -3.59 1 78.12 8 GLU B CA 1
ATOM 1475 C C . GLU B 1 8 ? 3.439 2.393 -3.479 1 78.12 8 GLU B C 1
ATOM 1477 O O . GLU B 1 8 ? 2.852 1.36 -3.15 1 78.12 8 GLU B O 1
ATOM 1482 N N . VAL B 1 9 ? 4.707 2.5 -3.74 1 80.69 9 VAL B N 1
ATOM 1483 C CA . VAL B 1 9 ? 5.539 1.303 -3.717 1 80.69 9 VAL B CA 1
ATOM 1484 C C . VAL B 1 9 ? 6.09 1.086 -2.311 1 80.69 9 VAL B C 1
ATOM 1486 O O . VAL B 1 9 ? 6.145 -0.047 -1.825 1 80.69 9 VAL B O 1
ATOM 1489 N N . VAL B 1 10 ? 6.355 2.18 -1.646 1 83.69 10 VAL B N 1
ATOM 1490 C CA . VAL B 1 10 ? 7.098 2.043 -0.398 1 83.69 10 VAL B CA 1
ATOM 1491 C C . VAL B 1 10 ? 6.176 2.326 0.786 1 83.69 10 VAL B C 1
ATOM 1493 O O . VAL B 1 10 ? 6.641 2.518 1.912 1 83.69 10 VAL B O 1
ATOM 1496 N N . LYS B 1 11 ? 4.914 2.418 0.567 1 87.75 11 LYS B N 1
ATOM 1497 C CA . LYS B 1 11 ? 3.93 2.732 1.6 1 87.75 11 LYS B CA 1
ATOM 1498 C C . LYS B 1 11 ? 4.039 1.764 2.773 1 87.75 11 LYS B C 1
ATOM 1500 O O . LYS B 1 11 ? 4.09 2.186 3.932 1 87.75 11 LYS B O 1
ATOM 1505 N N . GLY B 1 12 ? 4.164 0.488 2.477 1 84.19 12 GLY B N 1
ATOM 1506 C CA . GLY B 1 12 ? 4.301 -0.51 3.525 1 84.19 12 GLY B CA 1
ATOM 1507 C C . GLY B 1 12 ? 5.52 -0.292 4.402 1 84.19 12 GLY B C 1
ATOM 1508 O O . GLY B 1 12 ? 5.426 -0.334 5.629 1 84.19 12 GLY B O 1
ATOM 1509 N N . SER B 1 13 ? 6.574 0.004 3.725 1 82.12 13 SER B N 1
ATOM 1510 C CA . SER B 1 13 ? 7.82 0.242 4.445 1 82.12 13 SER B CA 1
ATOM 1511 C C . SER B 1 13 ? 7.727 1.494 5.312 1 82.12 13 SER B C 1
ATOM 1513 O O . SER B 1 13 ? 8.195 1.505 6.453 1 82.12 13 SER B O 1
ATOM 1515 N N . ALA B 1 14 ? 7.137 2.516 4.793 1 88.12 14 ALA B N 1
ATOM 1516 C CA . ALA B 1 14 ? 6.98 3.766 5.531 1 88.12 14 ALA B CA 1
ATOM 1517 C C . ALA B 1 14 ? 6.137 3.559 6.789 1 88.12 14 ALA B C 1
ATOM 1519 O O . ALA B 1 14 ? 6.496 4.035 7.867 1 88.12 14 ALA B O 1
ATOM 1520 N N . PHE B 1 15 ? 5.098 2.781 6.66 1 90.94 15 PHE B N 1
ATOM 1521 C CA . PHE B 1 15 ? 4.207 2.543 7.789 1 90.94 15 PHE B CA 1
ATOM 1522 C C . PHE B 1 15 ? 4.855 1.613 8.805 1 90.94 15 PHE B C 1
ATOM 1524 O O . PHE B 1 15 ? 4.637 1.753 10.016 1 90.94 15 PHE B O 1
ATOM 1531 N N . ASP B 1 16 ? 5.68 0.716 8.297 1 85.06 16 ASP B N 1
ATOM 1532 C CA . ASP B 1 16 ? 6.414 -0.157 9.203 1 85.06 16 ASP B CA 1
ATOM 1533 C C . ASP B 1 16 ? 7.367 0.646 10.086 1 85.06 16 ASP B C 1
ATOM 1535 O O . ASP B 1 16 ? 7.477 0.389 11.289 1 85.06 16 ASP B O 1
ATOM 1539 N N . ILE B 1 17 ? 7.973 1.56 9.477 1 85.25 17 ILE B N 1
ATOM 1540 C CA . ILE B 1 17 ? 8.914 2.4 10.211 1 85.25 17 ILE B CA 1
ATOM 1541 C C . ILE B 1 17 ? 8.164 3.244 11.234 1 85.25 17 ILE B C 1
ATOM 1543 O O . ILE B 1 17 ? 8.602 3.383 12.383 1 85.25 17 ILE B O 1
ATOM 1547 N N . LEU B 1 18 ? 7.059 3.738 10.859 1 89.75 18 LEU B N 1
ATOM 1548 C CA . LEU B 1 18 ? 6.238 4.551 11.758 1 89.75 18 LEU B CA 1
ATOM 1549 C C . LEU B 1 18 ? 5.777 3.74 12.961 1 89.75 18 LEU B C 1
ATOM 1551 O O . LEU B 1 18 ? 5.84 4.215 14.094 1 89.75 18 LEU B O 1
ATOM 1555 N N . GLN B 1 19 ? 5.348 2.568 12.656 1 88.88 19 GLN B N 1
ATOM 1556 C CA . GLN B 1 19 ? 4.867 1.696 13.719 1 88.88 19 GLN B CA 1
ATOM 1557 C C . GLN B 1 19 ? 5.996 1.319 14.672 1 88.88 19 GLN B C 1
ATOM 1559 O O . GLN B 1 19 ? 5.809 1.309 15.891 1 88.88 19 GLN B O 1
ATOM 1564 N N . ALA B 1 20 ? 7.117 1.03 14.086 1 85.62 20 ALA B N 1
ATOM 1565 C CA . ALA B 1 20 ? 8.281 0.714 14.914 1 85.62 20 ALA B CA 1
ATOM 1566 C C . ALA B 1 20 ? 8.688 1.909 15.773 1 85.62 20 ALA B C 1
ATOM 1568 O O . ALA B 1 20 ? 8.969 1.757 16.969 1 85.62 20 ALA B O 1
ATOM 1569 N N . ALA B 1 21 ? 8.664 3.041 15.188 1 85.12 21 ALA B N 1
ATOM 1570 C CA . ALA B 1 21 ? 9.047 4.266 15.891 1 85.12 21 ALA B CA 1
ATOM 1571 C C . ALA B 1 21 ? 8.047 4.602 16.984 1 85.12 21 ALA B C 1
ATOM 1573 O O . ALA B 1 21 ? 8.414 5.168 18.016 1 85.12 21 ALA B O 1
ATOM 1574 N N . GLY B 1 22 ? 6.832 4.227 16.719 1 85 22 GLY B N 1
ATOM 1575 C CA . GLY B 1 22 ? 5.793 4.484 17.703 1 85 22 GLY B CA 1
ATOM 1576 C C . GLY B 1 22 ? 5.754 3.451 18.812 1 85 22 GLY B C 1
ATOM 1577 O O . GLY B 1 22 ? 5 3.598 19.781 1 85 22 GLY B O 1
ATOM 1578 N N . GLY B 1 23 ? 6.473 2.373 18.688 1 80.12 23 GLY B N 1
ATOM 1579 C CA . GLY B 1 23 ? 6.578 1.362 19.734 1 80.12 23 GLY B CA 1
ATOM 1580 C C . GLY B 1 23 ? 5.582 0.23 19.562 1 80.12 23 GLY B C 1
ATOM 1581 O O . GLY B 1 23 ? 5.469 -0.635 20.438 1 80.12 23 GLY B O 1
ATOM 1582 N N . CYS B 1 24 ? 4.789 0.287 18.609 1 80.56 24 CYS B N 1
ATOM 1583 C CA . CYS B 1 24 ? 3.812 -0.762 18.344 1 80.56 24 CYS B CA 1
ATOM 1584 C C . CYS B 1 24 ? 3.932 -1.267 16.922 1 80.56 24 CYS B C 1
ATOM 1586 O O . CYS B 1 24 ? 3.23 -0.785 16.031 1 80.56 24 CYS B O 1
ATOM 1588 N N . PRO B 1 25 ? 4.648 -2.338 16.734 1 77.19 25 PRO B N 1
ATOM 1589 C CA . PRO B 1 25 ? 4.91 -2.811 15.375 1 77.19 25 PRO B CA 1
ATOM 1590 C C . PRO B 1 25 ? 3.676 -3.412 14.711 1 77.19 25 PRO B C 1
ATOM 1592 O O . PRO B 1 25 ? 3.605 -3.488 13.477 1 77.19 25 PRO B O 1
ATOM 1595 N N . ALA B 1 26 ? 2.699 -3.715 15.438 1 76 26 ALA B N 1
ATOM 1596 C CA . ALA B 1 26 ? 1.562 -4.441 14.883 1 76 26 ALA B CA 1
ATOM 1597 C C . ALA B 1 26 ? 0.504 -3.484 14.352 1 76 26 ALA B C 1
ATOM 1599 O O . ALA B 1 26 ? -0.28 -3.844 13.469 1 76 26 ALA B O 1
ATOM 1600 N N . SER B 1 27 ? 0.534 -2.232 14.969 1 84.5 27 SER B N 1
ATOM 1601 C CA . SER B 1 27 ? -0.495 -1.273 14.578 1 84.5 27 SER B CA 1
ATOM 1602 C C . SER B 1 27 ? -0.064 0.156 14.891 1 84.5 27 SER B C 1
ATOM 1604 O O . SER B 1 27 ? 0.835 0.378 15.703 1 84.5 27 SER B O 1
ATOM 1606 N N . LEU B 1 28 ? -0.71 1 14.109 1 89.19 28 LEU B N 1
ATOM 1607 C CA . LEU B 1 28 ? -0.536 2.404 14.461 1 89.19 28 LEU B CA 1
ATOM 1608 C C . LEU B 1 28 ? -1.27 2.738 15.758 1 89.19 28 LEU B C 1
ATOM 1610 O O . LEU B 1 28 ? -2.295 2.127 16.062 1 89.19 28 LEU B O 1
ATOM 1614 N N . ARG B 1 29 ? -0.743 3.684 16.469 1 85.75 29 ARG B N 1
ATOM 1615 C CA . ARG B 1 29 ? -1.497 4.203 17.609 1 85.75 29 ARG B CA 1
ATOM 1616 C C . ARG B 1 29 ? -2.799 4.855 17.156 1 85.75 29 ARG B C 1
ATOM 1618 O O . ARG B 1 29 ? -2.844 5.488 16.094 1 85.75 29 ARG B O 1
ATOM 1625 N N . PRO B 1 30 ? -3.779 4.496 18.109 1 88.81 30 PRO B N 1
ATOM 1626 C CA . PRO B 1 30 ? -5.023 5.195 17.781 1 88.81 30 PRO B CA 1
ATOM 1627 C C . PRO B 1 30 ? -4.883 6.715 17.859 1 88.81 30 PRO B C 1
ATOM 1629 O O . PRO B 1 30 ? -4.344 7.242 18.828 1 88.81 30 PRO B O 1
ATOM 1632 N N . GLY B 1 31 ? -4.977 7.414 16.734 1 92.19 31 GLY B N 1
ATOM 1633 C CA . GLY B 1 31 ? -4.832 8.859 16.672 1 92.19 31 GLY B CA 1
ATOM 1634 C C . GLY B 1 31 ? -5.34 9.461 15.383 1 92.19 31 GLY B C 1
ATOM 1635 O O . GLY B 1 31 ? -6.031 8.797 14.609 1 92.19 31 GLY B O 1
ATOM 1636 N N . ARG B 1 32 ? -5.012 10.734 15.305 1 95.62 32 ARG B N 1
ATOM 1637 C CA . ARG B 1 32 ? -5.477 11.484 14.148 1 95.62 32 ARG B CA 1
ATOM 1638 C C . ARG B 1 32 ? -4.383 11.602 13.094 1 95.62 32 ARG B C 1
ATOM 1640 O O . ARG B 1 32 ? -3.215 11.82 13.422 1 95.62 32 ARG B O 1
ATOM 1647 N N . TRP B 1 33 ? -4.793 11.406 11.852 1 97.19 33 TRP B N 1
ATOM 1648 C CA . TRP B 1 33 ? -3.881 11.492 10.711 1 97.19 33 TRP B CA 1
ATOM 1649 C C . TRP B 1 33 ? -4.281 12.617 9.773 1 97.19 33 TRP B C 1
ATOM 1651 O O . TRP B 1 33 ? -5.457 12.773 9.438 1 97.19 33 TRP B O 1
ATOM 1661 N N . LEU B 1 34 ? -3.324 13.438 9.484 1 96.5 34 LEU B N 1
ATOM 1662 C CA . LEU B 1 34 ? -3.512 14.477 8.477 1 96.5 34 LEU B CA 1
ATOM 1663 C C . LEU B 1 34 ? -2.82 14.102 7.172 1 96.5 34 LEU B C 1
ATOM 1665 O O . LEU B 1 34 ? -1.59 14.039 7.109 1 96.5 34 LEU B O 1
ATOM 1669 N N . ASP B 1 35 ? -3.598 13.883 6.152 1 96.44 35 ASP B N 1
ATOM 1670 C CA . ASP B 1 35 ? -3.064 13.5 4.848 1 96.44 35 ASP B CA 1
ATOM 1671 C C . ASP B 1 35 ? -3.078 14.68 3.879 1 96.44 35 ASP B C 1
ATOM 1673 O O . ASP B 1 35 ? -4.082 14.922 3.203 1 96.44 35 ASP B O 1
ATOM 1677 N N . LEU B 1 36 ? -1.89 15.305 3.754 1 94.56 36 LEU B N 1
ATOM 1678 C CA . LEU B 1 36 ? -1.764 16.422 2.834 1 94.56 36 LEU B CA 1
ATOM 1679 C C . LEU B 1 36 ? -1.551 15.945 1.405 1 94.56 36 LEU B C 1
ATOM 1681 O O . LEU B 1 36 ? -0.776 15.008 1.172 1 94.56 36 LEU B O 1
ATOM 1685 N N . TYR B 1 37 ? -2.172 16.578 0.46 1 91.69 37 TYR B N 1
ATOM 1686 C CA . TYR B 1 37 ? -2.156 16.156 -0.934 1 91.69 37 TYR B CA 1
ATOM 1687 C C . TYR B 1 37 ? -2.658 14.719 -1.068 1 91.69 37 TYR B C 1
ATOM 1689 O O . TYR B 1 37 ? -1.99 13.875 -1.669 1 91.69 37 TYR B O 1
ATOM 1697 N N . SER B 1 38 ? -3.885 14.484 -0.623 1 92.19 38 SER B N 1
ATOM 1698 C CA . SER B 1 38 ? -4.395 13.133 -0.406 1 92.19 38 SER B CA 1
ATOM 1699 C C . SER B 1 38 ? -4.617 12.406 -1.728 1 92.19 38 SER B C 1
ATOM 1701 O O . SER B 1 38 ? -4.445 11.188 -1.808 1 92.19 38 SER B O 1
ATOM 1703 N N . GLY B 1 39 ? -5.059 13.164 -2.828 1 89.25 39 GLY B N 1
ATOM 1704 C CA . GLY B 1 39 ? -5.316 12.531 -4.109 1 89.25 39 GLY B CA 1
ATOM 1705 C C . GLY B 1 39 ? -6.305 11.383 -4.02 1 89.25 39 GLY B C 1
ATOM 1706 O O . GLY B 1 39 ? -7.473 11.586 -3.688 1 89.25 39 GLY B O 1
ATOM 1707 N N . THR B 1 40 ? -5.773 10.164 -4.148 1 87.38 40 THR B N 1
ATOM 1708 C CA . THR B 1 40 ? -6.633 8.984 -4.105 1 87.38 40 THR B CA 1
ATOM 1709 C C . THR B 1 40 ? -6.961 8.609 -2.666 1 87.38 40 THR B C 1
ATOM 1711 O O . THR B 1 40 ? -7.867 7.809 -2.418 1 87.38 40 THR B O 1
ATOM 1714 N N . GLY B 1 41 ? -6.254 9.172 -1.786 1 91.75 41 GLY B N 1
ATOM 1715 C CA . GLY B 1 41 ? -6.453 8.844 -0.383 1 91.75 41 GLY B CA 1
ATOM 1716 C C . GLY B 1 41 ? -5.719 7.586 0.046 1 91.75 41 GLY B C 1
ATOM 1717 O O . GLY B 1 41 ? -5.926 7.086 1.154 1 91.75 41 GLY B O 1
ATOM 1718 N N . SER B 1 42 ? -4.836 7.105 -0.789 1 89.94 42 SER B N 1
ATOM 1719 C CA . SER B 1 42 ? -4.172 5.828 -0.559 1 89.94 42 SER B CA 1
ATOM 1720 C C . SER B 1 42 ? -3.404 5.832 0.76 1 89.94 42 SER B C 1
ATOM 1722 O O . SER B 1 42 ? -3.453 4.859 1.515 1 89.94 42 SER B O 1
ATOM 1724 N N . VAL B 1 43 ? -2.764 6.887 1.075 1 92.88 43 VAL B N 1
ATOM 1725 C CA . VAL B 1 43 ? -1.944 6.957 2.281 1 92.88 43 VAL B CA 1
ATOM 1726 C C . VAL B 1 43 ? -2.844 7.031 3.514 1 92.88 43 VAL B C 1
ATOM 1728 O O . VAL B 1 43 ? -2.668 6.266 4.465 1 92.88 43 VAL B O 1
ATOM 1731 N N . GLY B 1 44 ? -3.824 7.898 3.473 1 95 44 GLY B N 1
ATOM 1732 C CA . GLY B 1 44 ? -4.766 8.023 4.574 1 95 44 GLY B CA 1
ATOM 1733 C C . GLY B 1 44 ? -5.574 6.766 4.812 1 95 44 GLY B C 1
ATOM 1734 O O . GLY B 1 44 ? -5.828 6.391 5.961 1 95 44 GLY B O 1
ATOM 1735 N N . ILE B 1 45 ? -5.961 6.133 3.762 1 93 45 ILE B N 1
ATOM 1736 C CA . ILE B 1 45 ? -6.73 4.898 3.867 1 93 45 ILE B CA 1
ATOM 1737 C C . ILE B 1 45 ? -5.863 3.801 4.484 1 93 45 ILE B C 1
ATOM 1739 O O . ILE B 1 45 ? -6.344 3.012 5.305 1 93 45 ILE B O 1
ATOM 1743 N N . GLU B 1 46 ? -4.602 3.748 4.098 1 93 46 GLU B N 1
ATOM 1744 C CA . GLU B 1 46 ? -3.674 2.811 4.73 1 93 46 GLU B CA 1
ATOM 1745 C C . GLU B 1 46 ? -3.572 3.064 6.23 1 93 46 GLU B C 1
ATOM 1747 O O . GLU B 1 46 ? -3.547 2.121 7.023 1 93 46 GLU B O 1
ATOM 1752 N N . ALA B 1 47 ? -3.525 4.305 6.57 1 94.5 47 ALA B N 1
ATOM 1753 C CA . ALA B 1 47 ? -3.453 4.668 7.984 1 94.5 47 ALA B CA 1
ATOM 1754 C C . ALA B 1 47 ? -4.676 4.16 8.742 1 94.5 47 ALA B C 1
ATOM 1756 O O . ALA B 1 47 ? -4.555 3.621 9.844 1 94.5 47 ALA B O 1
ATOM 1757 N N . LEU B 1 48 ? -5.855 4.285 8.133 1 93.69 48 LEU B N 1
ATOM 1758 C CA . LEU B 1 48 ? -7.094 3.812 8.742 1 93.69 48 LEU B CA 1
ATOM 1759 C C . LEU B 1 48 ? -7.094 2.291 8.859 1 93.69 48 LEU B C 1
ATOM 1761 O O . LEU B 1 48 ? -7.492 1.745 9.883 1 93.69 48 LEU B O 1
ATOM 1765 N N . SER B 1 49 ? -6.629 1.684 7.867 1 88.56 49 SER B N 1
ATOM 1766 C CA . SER B 1 49 ? -6.586 0.225 7.859 1 88.56 49 SER B CA 1
ATOM 1767 C C . SER B 1 49 ? -5.652 -0.306 8.945 1 88.56 49 SER B C 1
ATOM 1769 O O . SER B 1 49 ? -5.855 -1.409 9.453 1 88.56 49 SER B O 1
ATOM 1771 N N . ARG B 1 50 ? -4.676 0.502 9.359 1 89 50 ARG B N 1
ATOM 1772 C CA . ARG B 1 50 ? -3.682 0.054 10.328 1 89 50 ARG B CA 1
ATOM 1773 C C . ARG B 1 50 ? -4.039 0.519 11.734 1 89 50 ARG B C 1
ATOM 1775 O O . ARG B 1 50 ? -3.256 0.348 12.672 1 89 50 ARG B O 1
ATOM 1782 N N . GLY B 1 51 ? -5.152 1.236 11.812 1 89.31 51 GLY B N 1
ATOM 1783 C CA . GLY B 1 51 ? -5.625 1.401 13.18 1 89.31 51 GLY B CA 1
ATOM 1784 C C . GLY B 1 51 ? -5.824 2.854 13.57 1 89.31 51 GLY B C 1
ATOM 1785 O O . GLY B 1 51 ? -6.254 3.146 14.688 1 89.31 51 GLY B O 1
ATOM 1786 N N . CYS B 1 52 ? -5.586 3.82 12.688 1 93.69 52 CYS B N 1
ATOM 1787 C CA . CYS B 1 52 ? -5.832 5.219 13.016 1 93.69 52 CYS B CA 1
ATOM 1788 C C . CYS B 1 52 ? -7.316 5.465 13.273 1 93.69 52 CYS B C 1
ATOM 1790 O O . CYS B 1 52 ? -8.172 4.848 12.633 1 93.69 52 CYS B O 1
ATOM 1792 N N . SER B 1 53 ? -7.578 6.422 14.172 1 95 53 SER B N 1
ATOM 1793 C CA . SER B 1 53 ? -8.953 6.672 14.586 1 95 53 SER B CA 1
ATOM 1794 C C . SER B 1 53 ? -9.672 7.59 13.602 1 95 53 SER B C 1
ATOM 1796 O O . SER B 1 53 ? -10.875 7.457 13.383 1 95 53 SER B O 1
ATOM 1798 N N . GLU B 1 54 ? -8.922 8.477 13.133 1 96.5 54 GLU B N 1
ATOM 1799 C CA . GLU B 1 54 ? -9.5 9.469 12.227 1 96.5 54 GLU B CA 1
ATOM 1800 C C . GLU B 1 54 ? -8.445 10.031 11.273 1 96.5 54 GLU B C 1
ATOM 1802 O O . GLU B 1 54 ? -7.301 10.25 11.672 1 96.5 54 GLU B O 1
ATOM 1807 N N . VAL B 1 55 ? -8.914 10.258 10.039 1 97.25 55 VAL B N 1
ATOM 1808 C CA . VAL B 1 55 ? -7.988 10.812 9.062 1 97.25 55 VAL B CA 1
ATOM 1809 C C . VAL B 1 55 ? -8.609 12.039 8.398 1 97.25 55 VAL B C 1
ATOM 1811 O O . VAL B 1 55 ? -9.781 12.008 8.008 1 97.25 55 VAL B O 1
ATOM 1814 N N . HIS B 1 56 ? -7.879 13.109 8.344 1 96.62 56 HIS B N 1
ATOM 1815 C CA . HIS B 1 56 ? -8.234 14.305 7.586 1 96.62 56 HIS B CA 1
ATOM 1816 C C . HIS B 1 56 ? -7.543 14.328 6.227 1 96.62 56 HIS B C 1
ATOM 1818 O O . HIS B 1 56 ? -6.316 14.25 6.145 1 96.62 56 HIS B O 1
ATOM 1824 N N . PHE B 1 57 ? -8.352 14.414 5.211 1 96.62 57 PHE B N 1
ATOM 1825 C CA . PHE B 1 57 ? -7.84 14.445 3.844 1 96.62 57 PHE B CA 1
ATOM 1826 C C . PHE B 1 57 ? -7.891 15.859 3.279 1 96.62 57 PHE B C 1
ATOM 1828 O O . PHE B 1 57 ? -8.961 16.469 3.219 1 96.62 57 PHE B O 1
ATOM 1835 N N . ILE B 1 58 ? -6.715 16.344 2.844 1 95.19 58 ILE B N 1
ATOM 1836 C CA . ILE B 1 58 ? -6.645 17.656 2.232 1 95.19 58 ILE B CA 1
ATOM 1837 C C . ILE B 1 58 ? -6.414 17.516 0.729 1 95.19 58 ILE B C 1
ATOM 1839 O O . ILE B 1 58 ? -5.367 17.031 0.299 1 95.19 58 ILE B O 1
ATOM 1843 N N . GLU B 1 59 ? -7.324 17.922 0.005 1 93.94 59 GLU B N 1
ATOM 1844 C CA . GLU B 1 59 ? -7.285 17.859 -1.453 1 93.94 59 GLU B CA 1
ATOM 1845 C C . GLU B 1 59 ? -7.977 19.078 -2.076 1 93.94 59 GLU B C 1
ATOM 1847 O O . GLU B 1 59 ? -9.07 19.453 -1.654 1 93.94 59 GLU B O 1
ATOM 1852 N N . MET B 1 60 ? -7.34 19.609 -3.107 1 92.94 60 MET B N 1
ATOM 1853 C CA . MET B 1 60 ? -7.824 20.891 -3.637 1 92.94 60 MET B CA 1
ATOM 1854 C C . MET B 1 60 ? -8.859 20.656 -4.734 1 92.94 60 MET B C 1
ATOM 1856 O O . MET B 1 60 ? -9.758 21.484 -4.926 1 92.94 60 MET B O 1
ATOM 1860 N N . ASP B 1 61 ? -8.758 19.609 -5.504 1 93.19 61 ASP B N 1
ATOM 1861 C CA . ASP B 1 61 ? -9.594 19.375 -6.684 1 93.19 61 ASP B CA 1
ATOM 1862 C C . ASP B 1 61 ? -10.906 18.703 -6.301 1 93.19 61 ASP B C 1
ATOM 1864 O O . ASP B 1 61 ? -10.922 17.531 -5.934 1 93.19 61 ASP B O 1
ATOM 1868 N N . PRO B 1 62 ? -11.992 19.453 -6.492 1 94.88 62 PRO B N 1
ATOM 1869 C CA . PRO B 1 62 ? -13.289 18.875 -6.148 1 94.88 62 PRO B CA 1
ATOM 1870 C C . PRO B 1 62 ? -13.617 17.641 -6.977 1 94.88 62 PRO B C 1
ATOM 1872 O O . PRO B 1 62 ? -14.312 16.734 -6.496 1 94.88 62 PRO B O 1
ATOM 1875 N N . TRP B 1 63 ? -13.133 17.688 -8.164 1 93.94 63 TRP B N 1
ATOM 1876 C CA . TRP B 1 63 ? -13.383 16.531 -9.008 1 93.94 63 TRP B CA 1
ATOM 1877 C C . TRP B 1 63 ? -12.711 15.281 -8.422 1 93.94 63 TRP B C 1
ATOM 1879 O O . TRP B 1 63 ? -13.312 14.211 -8.375 1 93.94 63 TRP B O 1
ATOM 1889 N N . VAL B 1 64 ? -11.461 15.375 -8.039 1 91.62 64 VAL B N 1
ATOM 1890 C CA . VAL B 1 64 ? -10.734 14.266 -7.426 1 91.62 64 VAL B CA 1
ATOM 1891 C C . VAL B 1 64 ? -11.461 13.797 -6.168 1 91.62 64 VAL B C 1
ATOM 1893 O O . VAL B 1 64 ? -11.609 12.594 -5.938 1 91.62 64 VAL B O 1
ATOM 1896 N N . ILE B 1 65 ? -11.969 14.695 -5.41 1 94.06 65 ILE B N 1
ATOM 1897 C CA . ILE B 1 65 ? -12.656 14.391 -4.164 1 94.06 65 ILE B CA 1
ATOM 1898 C C . ILE B 1 65 ? -13.922 13.586 -4.457 1 94.06 65 ILE B C 1
ATOM 1900 O O . ILE B 1 65 ? -14.125 12.508 -3.885 1 94.06 65 ILE B O 1
ATOM 1904 N N . SER B 1 66 ? -14.703 14.039 -5.348 1 93.69 66 SER B N 1
ATOM 1905 C CA . SER B 1 66 ? -16.016 13.461 -5.598 1 93.69 66 SER B CA 1
ATOM 1906 C C . SER B 1 66 ? -15.906 12.148 -6.363 1 93.69 66 SER B C 1
ATOM 1908 O O . SER B 1 66 ? -16.719 11.234 -6.168 1 93.69 66 SER B O 1
ATOM 1910 N N . ASN B 1 67 ? -14.859 12.062 -7.188 1 90.94 67 ASN B N 1
ATOM 1911 C CA . ASN B 1 67 ? -14.844 10.945 -8.125 1 90.94 67 ASN B CA 1
ATOM 1912 C C . ASN B 1 67 ? -13.797 9.906 -7.742 1 90.94 67 ASN B C 1
ATOM 1914 O O . ASN B 1 67 ? -13.781 8.805 -8.281 1 90.94 67 ASN B O 1
ATOM 1918 N N . VAL B 1 68 ? -12.969 10.227 -6.836 1 89.44 68 VAL B N 1
ATOM 1919 C CA . VAL B 1 68 ? -11.891 9.297 -6.535 1 89.44 68 VAL B CA 1
ATOM 1920 C C . VAL B 1 68 ? -11.805 9.078 -5.023 1 89.44 68 VAL B C 1
ATOM 1922 O O . VAL B 1 68 ? -12.125 7.992 -4.535 1 89.44 68 VAL B O 1
ATOM 1925 N N . LEU B 1 69 ? -11.617 10.117 -4.273 1 92.56 69 LEU B N 1
ATOM 1926 C CA . LEU B 1 69 ? -11.359 10.008 -2.842 1 92.56 69 LEU B CA 1
ATOM 1927 C C . LEU B 1 69 ? -12.594 9.516 -2.102 1 92.56 69 LEU B C 1
ATOM 1929 O O . LEU B 1 69 ? -12.531 8.508 -1.387 1 92.56 69 LEU B O 1
ATOM 1933 N N . GLN B 1 70 ? -13.68 10.195 -2.322 1 94.31 70 GLN B N 1
ATOM 1934 C CA . GLN B 1 70 ? -14.898 9.844 -1.611 1 94.31 70 GLN B CA 1
ATOM 1935 C C . GLN B 1 70 ? -15.344 8.422 -1.95 1 94.31 70 GLN B C 1
ATOM 1937 O O . GLN B 1 70 ? -15.641 7.629 -1.055 1 94.31 70 GLN B O 1
ATOM 1942 N N . PRO B 1 71 ? -15.422 8.109 -3.211 1 91.12 71 PRO B N 1
ATOM 1943 C CA . PRO B 1 71 ? -15.758 6.723 -3.545 1 91.12 71 PRO B CA 1
ATOM 1944 C C . PRO B 1 71 ? -14.805 5.711 -2.914 1 91.12 71 PRO B C 1
ATOM 1946 O O . PRO B 1 71 ? -15.234 4.668 -2.426 1 91.12 71 PRO B O 1
ATOM 1949 N N . ASN B 1 72 ? -13.492 5.973 -2.914 1 89.62 72 ASN B N 1
ATOM 1950 C CA . ASN B 1 72 ? -12.523 5.082 -2.291 1 89.62 72 ASN B CA 1
ATOM 1951 C C . ASN B 1 72 ? -12.797 4.902 -0.801 1 89.62 72 ASN B C 1
ATOM 1953 O O . ASN B 1 72 ? -12.734 3.787 -0.282 1 89.62 72 ASN B O 1
ATOM 1957 N N . LEU B 1 73 ? -13.133 5.949 -0.171 1 93.12 73 LEU B N 1
ATOM 1958 C CA . LEU B 1 73 ? -13.438 5.906 1.255 1 93.12 73 LEU B CA 1
ATOM 1959 C C . LEU B 1 73 ? -14.719 5.121 1.512 1 93.12 73 LEU B C 1
ATOM 1961 O O . LEU B 1 73 ? -14.812 4.379 2.49 1 93.12 73 LEU B O 1
ATOM 1965 N N . GLU B 1 74 ? -15.625 5.344 0.663 1 92 74 GLU B N 1
ATOM 1966 C CA . GLU B 1 74 ? -16.891 4.621 0.787 1 92 74 GLU B CA 1
ATOM 1967 C C . GLU B 1 74 ? -16.688 3.121 0.584 1 92 74 GLU B C 1
ATOM 1969 O O . GLU B 1 74 ? -17.156 2.312 1.385 1 92 74 GLU B O 1
ATOM 1974 N N . TRP B 1 75 ? -15.969 2.82 -0.367 1 85.06 75 TRP B N 1
ATOM 1975 C CA . TRP B 1 75 ? -15.789 1.419 -0.733 1 85.06 75 TRP B CA 1
ATOM 1976 C C . TRP B 1 75 ? -14.938 0.688 0.303 1 85.06 75 TRP B C 1
ATOM 1978 O O . TRP B 1 75 ? -15.086 -0.521 0.492 1 85.06 75 TRP B O 1
ATOM 1988 N N . THR B 1 76 ? -14.055 1.376 0.94 1 87.56 76 THR B N 1
ATOM 1989 C CA . THR B 1 76 ? -13.211 0.757 1.957 1 87.56 76 THR B CA 1
ATOM 1990 C C . THR B 1 76 ? -13.883 0.81 3.324 1 87.56 76 THR B C 1
ATOM 1992 O O . THR B 1 76 ? -13.375 0.242 4.293 1 87.56 76 THR B O 1
ATOM 1995 N N . GLY B 1 77 ? -15.016 1.493 3.439 1 88.5 77 GLY B N 1
ATOM 1996 C CA . GLY B 1 77 ? -15.781 1.572 4.676 1 88.5 77 GLY B CA 1
ATOM 1997 C C . GLY B 1 77 ? -15.195 2.551 5.676 1 88.5 77 GLY B C 1
ATOM 1998 O O . GLY B 1 77 ? -15.398 2.406 6.883 1 88.5 77 GLY B O 1
ATOM 1999 N N . PHE B 1 78 ? -14.438 3.518 5.125 1 93.69 78 PHE B N 1
ATOM 2000 C CA . PHE B 1 78 ? -13.734 4.402 6.047 1 93.69 78 PHE B CA 1
ATOM 2001 C C . PHE B 1 78 ? -14.289 5.816 5.977 1 93.69 78 PHE B C 1
ATOM 2003 O O . PHE B 1 78 ? -13.703 6.75 6.523 1 93.69 78 PHE B O 1
ATOM 2010 N N . LEU B 1 79 ? -15.398 5.98 5.34 1 95.69 79 LEU B N 1
ATOM 2011 C CA . LEU B 1 79 ? -15.961 7.312 5.156 1 95.69 79 LEU B CA 1
ATOM 2012 C C . LEU B 1 79 ? -16.297 7.953 6.496 1 95.69 79 LEU B C 1
ATOM 2014 O O . LEU B 1 79 ? -16.016 9.141 6.707 1 95.69 79 LEU B O 1
ATOM 2018 N N . ASP B 1 80 ? -16.766 7.141 7.43 1 96.38 80 ASP B N 1
ATOM 2019 C CA . ASP B 1 80 ? -17.219 7.652 8.711 1 96.38 80 ASP B CA 1
ATOM 2020 C C . ASP B 1 80 ? -16.047 8.102 9.578 1 96.38 80 ASP B C 1
ATOM 2022 O O . ASP B 1 80 ? -16.219 8.867 10.531 1 96.38 80 ASP B O 1
ATOM 2026 N N . LEU B 1 81 ? -14.898 7.633 9.297 1 96.69 81 LEU B N 1
ATOM 2027 C CA . LEU B 1 81 ? -13.711 7.973 10.07 1 96.69 81 LEU B CA 1
ATOM 2028 C C . LEU B 1 81 ? -12.867 9.016 9.336 1 96.69 81 LEU B C 1
ATOM 2030 O O . LEU B 1 81 ? -11.719 9.258 9.719 1 96.69 81 LEU B O 1
ATOM 2034 N N . SER B 1 82 ? -13.477 9.594 8.32 1 97.31 82 SER B N 1
ATOM 2035 C CA . SER B 1 82 ? -12.711 10.484 7.457 1 97.31 82 SER B CA 1
ATOM 2036 C C . SER B 1 82 ? -13.32 11.883 7.43 1 97.31 82 SER B C 1
ATOM 2038 O O . SER B 1 82 ? -14.547 12.031 7.453 1 97.31 82 SER B O 1
ATOM 2040 N N . VAL B 1 83 ? -12.516 12.852 7.492 1 96.31 83 VAL B N 1
ATOM 2041 C CA . VAL B 1 83 ? -12.906 14.242 7.262 1 96.31 83 VAL B CA 1
ATOM 2042 C C . VAL B 1 83 ? -12.195 14.781 6.02 1 96.31 83 VAL B C 1
ATOM 2044 O O . VAL B 1 83 ? -10.969 14.75 5.934 1 96.31 83 VAL B O 1
ATOM 2047 N N . ILE B 1 84 ? -12.992 15.289 5.102 1 96.56 84 ILE B N 1
ATOM 2048 C CA . ILE B 1 84 ? -12.43 15.75 3.838 1 96.56 84 ILE B CA 1
ATOM 2049 C C . ILE B 1 84 ? -12.469 17.281 3.785 1 96.56 84 ILE B C 1
ATOM 2051 O O . ILE B 1 84 ? -13.516 17.891 4.02 1 96.56 84 ILE B O 1
ATOM 2055 N N . HIS B 1 85 ? -11.312 17.844 3.523 1 95.25 85 HIS B N 1
ATOM 2056 C CA . HIS B 1 85 ? -11.203 19.297 3.33 1 95.25 85 HIS B CA 1
ATOM 2057 C C . HIS B 1 85 ? -10.859 19.625 1.884 1 95.25 85 HIS B C 1
ATOM 2059 O O . HIS B 1 85 ? -9.766 19.297 1.409 1 95.25 85 HIS B O 1
ATOM 2065 N N . THR B 1 86 ? -11.789 20.312 1.218 1 95.31 86 THR B N 1
ATOM 2066 C CA . THR B 1 86 ? -11.539 20.75 -0.151 1 95.31 86 THR B CA 1
ATOM 2067 C C . THR B 1 86 ? -10.852 22.109 -0.166 1 95.31 86 THR B C 1
ATOM 2069 O O . THR B 1 86 ? -11.5 23.141 -0.321 1 95.31 86 THR B O 1
ATOM 2072 N N . VAL B 1 87 ? -9.609 22.094 -0.074 1 93.69 87 VAL B N 1
ATOM 2073 C CA . VAL B 1 87 ? -8.828 23.312 0.045 1 93.69 87 VAL B CA 1
ATOM 2074 C C . VAL B 1 87 ? -7.387 23.047 -0.384 1 93.69 87 VAL B C 1
ATOM 2076 O O . VAL B 1 87 ? -6.93 21.906 -0.366 1 93.69 87 VAL B O 1
ATOM 2079 N N . ARG B 1 88 ? -6.723 24.078 -0.828 1 91.75 88 ARG B N 1
ATOM 2080 C CA . ARG B 1 88 ? -5.289 23.984 -1.098 1 91.75 88 ARG B CA 1
ATOM 2081 C C . ARG B 1 88 ? -4.504 23.781 0.194 1 91.75 88 ARG B C 1
ATOM 2083 O O . ARG B 1 88 ? -4.793 24.422 1.206 1 91.75 88 ARG B O 1
ATOM 2090 N N . VAL B 1 89 ? -3.518 22.922 0.124 1 91.56 89 VAL B N 1
ATOM 2091 C CA . VAL B 1 89 ? -2.738 22.562 1.307 1 91.56 89 VAL B CA 1
ATOM 2092 C C . VAL B 1 89 ? -2.139 23.828 1.928 1 91.56 89 VAL B C 1
ATOM 2094 O O . VAL B 1 89 ? -2.201 24.016 3.145 1 91.56 89 VAL B O 1
ATOM 2097 N N . GLU B 1 90 ? -1.643 24.703 1.113 1 87.69 90 GLU B N 1
ATOM 2098 C CA . GLU B 1 90 ? -1.021 25.938 1.596 1 87.69 90 GLU B CA 1
ATOM 2099 C C . GLU B 1 90 ? -2.023 26.797 2.355 1 87.69 90 GLU B C 1
ATOM 2101 O O . GLU B 1 90 ? -1.683 27.406 3.375 1 87.69 90 GLU B O 1
ATOM 2106 N N . ASN B 1 91 ? -3.209 26.797 1.791 1 89.62 91 ASN B N 1
ATOM 2107 C CA . ASN B 1 91 ? -4.266 27.562 2.445 1 89.62 91 ASN B CA 1
ATOM 2108 C C . ASN B 1 91 ? -4.703 26.906 3.752 1 89.62 91 ASN B C 1
ATOM 2110 O O . ASN B 1 91 ? -4.98 27.609 4.734 1 89.62 91 ASN B O 1
ATOM 2114 N N . PHE B 1 92 ? -4.766 25.656 3.699 1 91.12 92 PHE B N 1
ATOM 2115 C CA . PHE B 1 92 ? -5.145 24.922 4.895 1 91.12 92 PHE B CA 1
ATOM 2116 C C . PHE B 1 92 ? -4.141 25.141 6.016 1 91.12 92 PHE B C 1
ATOM 2118 O O . PHE B 1 92 ? -4.523 25.406 7.156 1 91.12 92 PHE B O 1
ATOM 2125 N N . LEU B 1 93 ? -2.891 25.016 5.664 1 89.12 93 LEU B N 1
ATOM 2126 C CA . LEU B 1 93 ? -1.832 25.188 6.656 1 89.12 93 LEU B CA 1
ATOM 2127 C C . LEU B 1 93 ? -1.815 26.609 7.203 1 89.12 93 LEU B C 1
ATOM 2129 O O . LEU B 1 93 ? -1.522 26.812 8.383 1 89.12 93 LEU B O 1
ATOM 2133 N N . GLY B 1 94 ? -2.139 27.562 6.352 1 85 94 GLY B N 1
ATOM 2134 C CA . GLY B 1 94 ? -2.168 28.953 6.762 1 85 94 GLY B CA 1
ATOM 2135 C C . GLY B 1 94 ? -3.35 29.297 7.656 1 85 94 GLY B C 1
ATOM 2136 O O . GLY B 1 94 ? -3.318 30.281 8.391 1 85 94 GLY B O 1
ATOM 2137 N N . ARG B 1 95 ? -4.367 28.453 7.609 1 81.75 95 ARG B N 1
ATOM 2138 C CA . ARG B 1 95 ? -5.582 28.734 8.375 1 81.75 95 ARG B CA 1
ATOM 2139 C C . ARG B 1 95 ? -5.957 27.547 9.25 1 81.75 95 ARG B C 1
ATOM 2141 O O . ARG B 1 95 ? -7.141 27.25 9.438 1 81.75 95 ARG B O 1
ATOM 2148 N N . ALA B 1 96 ? -5.012 26.828 9.656 1 74.19 96 ALA B N 1
ATOM 2149 C CA . ALA B 1 96 ? -5.262 25.578 10.367 1 74.19 96 ALA B CA 1
ATOM 2150 C C . ALA B 1 96 ? -6.125 25.812 11.602 1 74.19 96 ALA B C 1
ATOM 2152 O O . ALA B 1 96 ? -7.031 25.031 11.898 1 74.19 96 ALA B O 1
ATOM 2153 N N . GLN B 1 97 ? -5.852 26.922 12.328 1 68.69 97 GLN B N 1
ATOM 2154 C CA . GLN B 1 97 ? -6.617 27.25 13.531 1 68.69 97 GLN B CA 1
ATOM 2155 C C . GLN B 1 97 ? -8.094 27.438 13.211 1 68.69 97 GLN B C 1
ATOM 2157 O O . GLN B 1 97 ? -8.961 27.109 14.023 1 68.69 97 GLN B O 1
ATOM 2162 N N . LYS B 1 98 ? -8.352 27.906 12.047 1 69.12 98 LYS B N 1
ATOM 2163 C CA . LYS B 1 98 ? -9.734 28.156 11.625 1 69.12 98 LYS B CA 1
ATOM 2164 C C . LYS B 1 98 ? -10.453 26.859 11.289 1 69.12 98 LYS B C 1
ATOM 2166 O O . LYS B 1 98 ? -11.648 26.719 11.547 1 69.12 98 LYS B O 1
ATOM 2171 N N . PHE B 1 99 ? -9.695 25.922 10.789 1 69.81 99 PHE B N 1
ATOM 2172 C CA . PHE B 1 99 ? -10.297 24.688 10.297 1 69.81 99 PHE B CA 1
ATOM 2173 C C . PHE B 1 99 ? -10.477 23.688 11.422 1 69.81 99 PHE B C 1
ATOM 2175 O O . PHE B 1 99 ? -11.43 22.906 11.43 1 69.81 99 PHE B O 1
ATOM 2182 N N . LEU B 1 100 ? -9.586 23.547 12.328 1 69.06 100 LEU B N 1
ATOM 2183 C CA . LEU B 1 100 ? -9.578 22.453 13.281 1 69.06 100 LEU B CA 1
ATOM 2184 C C . LEU B 1 100 ? -9.867 22.953 14.695 1 69.06 100 LEU B C 1
ATOM 2186 O O . LEU B 1 100 ? -10.211 22.156 15.578 1 69.06 100 LEU B O 1
ATOM 2190 N N . GLY B 1 101 ? -9.984 24.141 15.023 1 61.16 101 GLY B N 1
ATOM 2191 C CA . GLY B 1 101 ? -10.117 24.672 16.359 1 61.16 101 GLY B CA 1
ATOM 2192 C C . GLY B 1 101 ? -8.836 24.594 17.172 1 61.16 101 GLY B C 1
ATOM 2193 O O . GLY B 1 101 ? -7.75 24.469 16.594 1 61.16 101 GLY B O 1
ATOM 2194 N N . THR B 1 102 ? -8.852 24.719 18.719 1 54.97 102 THR B N 1
ATOM 2195 C CA . THR B 1 102 ? -7.707 24.844 19.609 1 54.97 102 THR B CA 1
ATOM 2196 C C . THR B 1 102 ? -6.945 23.531 19.703 1 54.97 102 THR B C 1
ATOM 2198 O O . THR B 1 102 ? -5.73 23.516 19.922 1 54.97 102 THR B O 1
ATOM 2201 N N . ASP B 1 103 ? -7.555 22.391 19.719 1 57.62 103 ASP B N 1
ATOM 2202 C CA . ASP B 1 103 ? -6.895 21.125 20 1 57.62 103 ASP B CA 1
ATOM 2203 C C . ASP B 1 103 ? -6.547 20.391 18.719 1 57.62 103 ASP B C 1
ATOM 2205 O O . ASP B 1 103 ? -7.152 19.359 18.406 1 57.62 103 ASP B O 1
ATOM 2209 N N . ALA B 1 104 ? -5.41 20.906 18.047 1 75.88 104 ALA B N 1
ATOM 2210 C CA . ALA B 1 104 ? -5.453 20.719 16.594 1 75.88 104 ALA B CA 1
ATOM 2211 C C . ALA B 1 104 ? -4.297 19.844 16.125 1 75.88 104 ALA B C 1
ATOM 22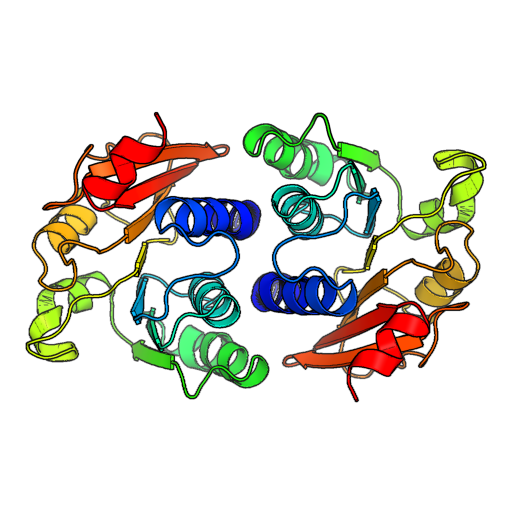13 O O . ALA B 1 104 ? -4.129 19.625 14.914 1 75.88 104 ALA B O 1
ATOM 2214 N N . SER B 1 105 ? -3.711 19.188 17.219 1 88.38 105 SER B N 1
ATOM 2215 C CA . SER B 1 105 ? -2.514 18.531 16.703 1 88.38 105 SER B CA 1
ATOM 2216 C C . SER B 1 105 ? -2.832 17.141 16.172 1 88.38 105 SER B C 1
ATOM 2218 O O . SER B 1 105 ? -3.828 16.531 16.562 1 88.38 105 SER B O 1
ATOM 2220 N N . PHE B 1 106 ? -2.094 16.75 15.312 1 94.81 106 PHE B N 1
ATOM 2221 C CA . PHE B 1 106 ? -2.232 15.43 14.703 1 94.81 106 PHE B CA 1
ATOM 2222 C C . PHE B 1 106 ? -1.115 14.5 15.164 1 94.81 106 PHE B C 1
ATOM 2224 O O . PHE B 1 106 ? -0.001 14.953 15.445 1 94.81 106 PHE B O 1
ATOM 2231 N N . ASP B 1 107 ? -1.486 13.266 15.32 1 95.12 107 ASP B N 1
ATOM 2232 C CA . ASP B 1 107 ? -0.484 12.273 15.688 1 95.12 107 ASP B CA 1
ATOM 2233 C C . ASP B 1 107 ? 0.422 11.945 14.508 1 95.12 107 ASP B C 1
ATOM 2235 O O . ASP B 1 107 ? 1.602 11.633 14.688 1 95.12 107 ASP B O 1
ATOM 2239 N N . TYR B 1 108 ? -0.178 11.969 13.359 1 96.62 108 TYR B N 1
ATOM 2240 C CA . TYR B 1 108 ? 0.548 11.664 12.133 1 96.62 108 TYR B CA 1
ATOM 2241 C C . TYR B 1 108 ? 0.206 12.664 11.031 1 96.62 108 TYR B C 1
ATOM 2243 O O . TYR B 1 108 ? -0.949 13.078 10.891 1 96.62 108 TYR B O 1
ATOM 2251 N N . ILE B 1 109 ? 1.223 13.023 10.258 1 96.25 109 ILE B N 1
ATOM 2252 C CA . ILE B 1 109 ? 1.029 13.891 9.102 1 96.25 109 ILE B CA 1
ATOM 2253 C C . ILE B 1 109 ? 1.796 13.328 7.902 1 96.25 109 ILE B C 1
ATOM 2255 O O . ILE B 1 109 ? 2.969 12.969 8.023 1 96.25 109 ILE B O 1
ATOM 2259 N N . SER B 1 110 ? 1.128 13.172 6.797 1 95.88 110 SER B N 1
ATOM 2260 C CA . SER B 1 110 ? 1.81 12.773 5.574 1 95.88 110 SER B CA 1
ATOM 2261 C C . SER B 1 110 ? 1.815 13.898 4.547 1 95.88 110 SER B C 1
ATOM 2263 O O . SER B 1 110 ? 0.82 14.609 4.391 1 95.88 110 SER B O 1
ATOM 2265 N N . VAL B 1 111 ? 2.934 14.102 3.984 1 93.31 111 VAL B N 1
ATOM 2266 C CA . VAL B 1 111 ? 3.127 15.078 2.924 1 93.31 111 VAL B CA 1
ATOM 2267 C C . VAL B 1 111 ? 3.646 14.391 1.666 1 93.31 111 VAL B C 1
ATOM 2269 O O . VAL B 1 111 ? 4.84 14.102 1.558 1 93.31 111 VAL B O 1
ATOM 2272 N N . THR B 1 112 ? 2.752 14.172 0.735 1 88.94 112 THR B N 1
ATOM 2273 C CA . THR B 1 112 ? 3.109 13.508 -0.514 1 88.94 112 THR B CA 1
ATOM 2274 C C . THR B 1 112 ? 2.623 14.312 -1.713 1 88.94 112 THR B C 1
ATOM 2276 O O . THR B 1 112 ? 1.678 13.914 -2.395 1 88.94 112 THR B O 1
ATOM 2279 N N . PRO B 1 113 ? 3.318 15.359 -1.962 1 85.12 113 PRO B N 1
ATOM 2280 C CA . PRO B 1 113 ? 2.877 16.25 -3.039 1 85.12 113 PRO B CA 1
ATOM 2281 C C . PRO B 1 113 ? 3.119 15.664 -4.426 1 85.12 113 PRO B C 1
ATOM 2283 O O . PRO B 1 113 ? 3.977 14.789 -4.59 1 85.12 113 PRO B O 1
ATOM 2286 N N . PRO B 1 114 ? 2.311 16.078 -5.418 1 73.75 114 PRO B N 1
ATOM 2287 C CA . PRO B 1 114 ? 2.627 15.742 -6.809 1 73.75 114 PRO B CA 1
ATOM 2288 C C . PRO B 1 114 ? 3.877 16.453 -7.32 1 73.75 114 PRO B C 1
ATOM 2290 O O . PRO B 1 114 ? 4.168 17.578 -6.895 1 73.75 114 PRO B O 1
ATOM 2293 N N . TYR B 1 115 ? 5.027 16.016 -7.262 1 62.19 115 TYR B N 1
ATOM 2294 C CA . TYR B 1 115 ? 6.43 16.406 -7.352 1 62.19 115 TYR B CA 1
ATOM 2295 C C . TYR B 1 115 ? 6.578 17.766 -8.047 1 62.19 115 TYR B C 1
ATOM 2297 O O . TYR B 1 115 ? 7.426 18.578 -7.664 1 62.19 115 TYR B O 1
ATOM 2305 N N . MET B 1 116 ? 5.984 18.125 -9.047 1 59.88 116 MET B N 1
ATOM 2306 C CA . MET B 1 116 ? 6.465 19.203 -9.906 1 59.88 116 MET B CA 1
ATOM 2307 C C . MET B 1 116 ? 6.102 20.562 -9.32 1 59.88 116 MET B C 1
ATOM 2309 O O . MET B 1 116 ? 6.652 21.594 -9.727 1 59.88 116 MET B O 1
ATOM 2313 N N . GLU B 1 117 ? 5.41 20.547 -8.172 1 62.62 117 GLU B N 1
ATOM 2314 C CA . GLU B 1 117 ? 4.918 21.922 -8.016 1 62.62 117 GLU B CA 1
ATOM 2315 C C . GLU B 1 117 ? 4.961 22.359 -6.559 1 62.62 117 GLU B C 1
ATOM 2317 O O . GLU B 1 117 ? 4.402 23.391 -6.199 1 62.62 117 GLU B O 1
ATOM 2322 N N . VAL B 1 118 ? 5.883 21.844 -5.805 1 72.88 118 VAL B N 1
ATOM 2323 C CA . VAL B 1 118 ? 5.723 22.234 -4.41 1 72.88 118 VAL B CA 1
ATOM 2324 C C . VAL B 1 118 ? 7.051 22.766 -3.869 1 72.88 118 VAL B C 1
ATOM 2326 O O . VAL B 1 118 ? 8.117 22.25 -4.211 1 72.88 118 VAL B O 1
ATOM 2329 N N . ASP B 1 119 ? 6.988 24 -3.232 1 83.44 119 ASP B N 1
ATOM 2330 C CA . ASP B 1 119 ? 8.125 24.5 -2.461 1 83.44 119 ASP B CA 1
ATOM 2331 C C . ASP B 1 119 ? 8.195 23.812 -1.097 1 83.44 119 ASP B C 1
ATOM 2333 O O . ASP B 1 119 ? 7.531 24.234 -0.149 1 83.44 119 ASP B O 1
ATOM 2337 N N . TYR B 1 120 ? 9.094 22.891 -0.973 1 87.75 120 TYR B N 1
ATOM 2338 C CA . TYR B 1 120 ? 9.195 22.062 0.227 1 87.75 120 TYR B CA 1
ATOM 2339 C C . TYR B 1 120 ? 9.688 22.891 1.414 1 87.75 120 TYR B C 1
ATOM 2341 O O . TYR B 1 120 ? 9.297 22.641 2.557 1 87.75 120 TYR B O 1
ATOM 2349 N N . GLY B 1 121 ? 10.516 23.844 1.093 1 85.5 121 GLY B N 1
ATOM 2350 C CA . GLY B 1 121 ? 10.961 24.719 2.166 1 85.5 121 GLY B CA 1
ATOM 2351 C C . GLY B 1 121 ? 9.828 25.5 2.818 1 85.5 121 GLY B C 1
ATOM 2352 O O . GLY B 1 121 ? 9.688 25.484 4.043 1 85.5 121 GLY B O 1
ATOM 2353 N N . LEU B 1 122 ? 9.094 26.094 2.012 1 86.12 122 LEU B N 1
ATOM 2354 C CA . LEU B 1 122 ? 7.949 26.859 2.498 1 86.12 122 LEU B CA 1
ATOM 2355 C C . LEU B 1 122 ? 6.934 25.953 3.178 1 86.12 122 LEU B C 1
ATOM 2357 O O . LEU B 1 122 ? 6.398 26.281 4.234 1 86.12 122 LEU B O 1
ATOM 2361 N N . LEU B 1 123 ? 6.695 24.875 2.605 1 88.94 123 LEU B N 1
ATOM 2362 C CA . LEU B 1 123 ? 5.707 23.938 3.119 1 88.94 123 LEU B CA 1
ATOM 2363 C C . LEU B 1 123 ? 6.105 23.422 4.5 1 88.94 123 LEU B C 1
ATOM 2365 O O . LEU B 1 123 ? 5.301 23.438 5.43 1 88.94 123 LEU B O 1
ATOM 2369 N N . MET B 1 124 ? 7.34 23.016 4.633 1 90.44 124 MET B N 1
ATOM 2370 C CA . MET B 1 124 ? 7.824 22.484 5.898 1 90.44 124 MET B CA 1
ATOM 2371 C C . MET B 1 124 ? 7.891 23.562 6.965 1 90.44 124 MET B C 1
ATOM 2373 O O . MET B 1 124 ? 7.672 23.297 8.148 1 90.44 124 MET B O 1
ATOM 2377 N N . ASP B 1 125 ? 8.195 24.75 6.496 1 89.5 125 ASP B N 1
ATOM 2378 C CA . ASP B 1 125 ? 8.211 25.875 7.414 1 89.5 125 ASP B CA 1
ATOM 2379 C C . ASP B 1 125 ? 6.812 26.156 7.965 1 89.5 125 ASP B C 1
ATOM 2381 O O . ASP B 1 125 ? 6.648 26.406 9.164 1 89.5 125 ASP B O 1
ATOM 2385 N N . GLN B 1 126 ? 5.883 26.125 7.066 1 88.81 126 GLN B N 1
ATOM 2386 C CA . GLN B 1 126 ? 4.496 26.328 7.477 1 88.81 126 GLN B CA 1
ATOM 2387 C C . GLN B 1 126 ? 4.043 25.219 8.43 1 88.81 126 GLN B C 1
ATOM 2389 O O . GLN B 1 126 ? 3.348 25.5 9.414 1 88.81 126 GLN B O 1
ATOM 2394 N N . LEU B 1 127 ? 4.473 24.062 8.164 1 89.88 127 LEU B N 1
ATOM 2395 C CA . LEU B 1 127 ? 4.102 22.922 8.992 1 89.88 127 LEU B CA 1
ATOM 2396 C C . LEU B 1 127 ? 4.734 23.031 10.375 1 89.88 127 LEU B C 1
ATOM 2398 O O . LEU B 1 127 ? 4.066 22.797 11.391 1 89.88 127 LEU B O 1
ATOM 2402 N N . SER B 1 128 ? 5.973 23.359 10.422 1 88.56 128 SER B N 1
ATOM 2403 C CA . SER B 1 128 ? 6.742 23.438 11.656 1 88.56 128 SER B CA 1
ATOM 2404 C C . SER B 1 128 ? 6.176 24.5 12.602 1 88.56 128 SER B C 1
ATOM 2406 O O . SER B 1 128 ? 6.27 24.359 13.82 1 88.56 128 SER B O 1
ATOM 2408 N N . GLY B 1 129 ? 5.641 25.516 12.008 1 85.31 129 GLY B N 1
ATOM 2409 C CA . GLY B 1 129 ? 5.109 26.609 12.812 1 85.31 129 GLY B CA 1
ATOM 2410 C C . GLY B 1 129 ? 3.629 26.469 13.109 1 85.31 129 GLY B C 1
ATOM 2411 O O . GLY B 1 129 ? 3.049 27.297 13.812 1 85.31 129 GLY B O 1
ATOM 2412 N N . SER B 1 130 ? 3.111 25.422 12.617 1 85.94 130 SER B N 1
ATOM 2413 C CA . SER B 1 130 ? 1.671 25.25 12.773 1 85.94 130 SER B CA 1
ATOM 2414 C C . SER B 1 130 ? 1.338 24.5 14.062 1 85.94 130 SER B C 1
ATOM 2416 O O . SER B 1 130 ? 2.17 23.766 14.594 1 85.94 130 SER B O 1
ATOM 2418 N N . SER B 1 131 ? 0.106 24.75 14.586 1 87 131 SER B N 1
ATOM 2419 C CA . SER B 1 131 ? -0.38 24.047 15.773 1 87 131 SER B CA 1
ATOM 2420 C C . SER B 1 131 ? -0.757 22.609 15.445 1 87 131 SER B C 1
ATOM 2422 O O . SER B 1 131 ? -1.092 21.828 16.344 1 87 131 SER B O 1
ATOM 2424 N N . LEU B 1 132 ? -0.628 22.281 14.188 1 90.94 132 LEU B N 1
ATOM 2425 C CA . LEU B 1 132 ? -0.984 20.938 13.734 1 90.94 132 LEU B CA 1
ATOM 2426 C C . LEU B 1 132 ? 0.053 19.922 14.195 1 90.94 132 LEU B C 1
ATOM 2428 O O . LEU B 1 132 ? -0.241 18.719 14.281 1 90.94 132 LEU B O 1
ATOM 2432 N N . VAL B 1 133 ? 1.226 20.469 14.383 1 91.81 133 VAL B N 1
ATOM 2433 C CA . VAL B 1 133 ? 2.336 19.609 14.805 1 91.81 133 VAL B CA 1
ATOM 2434 C C . VAL B 1 133 ? 2.482 19.672 16.328 1 91.81 133 VAL B C 1
ATOM 2436 O O . VAL B 1 133 ? 2.666 20.75 16.906 1 91.81 133 VAL B O 1
ATOM 2439 N N . GLY B 1 134 ? 2.303 18.531 16.969 1 90.56 134 GLY B N 1
ATOM 2440 C CA . GLY B 1 134 ? 2.51 18.422 18.406 1 90.56 134 GLY B CA 1
ATOM 2441 C C . GLY B 1 134 ? 3.846 17.797 18.766 1 90.56 134 GLY B C 1
ATOM 2442 O O . GLY B 1 134 ? 4.637 17.453 17.891 1 90.56 134 GLY B O 1
ATOM 2443 N N . GLU B 1 135 ? 4.043 17.609 20.094 1 91.25 135 GLU B N 1
ATOM 2444 C CA . GLU B 1 135 ? 5.309 17.078 20.594 1 91.25 135 GLU B CA 1
ATOM 2445 C C . GLU B 1 135 ? 5.465 15.594 20.25 1 91.25 135 GLU B C 1
ATOM 2447 O O . GLU B 1 135 ? 6.586 15.086 20.188 1 91.25 135 GLU B O 1
ATOM 2452 N N . ASP B 1 136 ? 4.348 14.945 19.969 1 92.75 136 ASP B N 1
ATOM 2453 C CA . ASP B 1 136 ? 4.398 13.516 19.719 1 92.75 136 ASP B CA 1
ATOM 2454 C C . ASP B 1 136 ? 4.008 13.195 18.281 1 92.75 136 ASP B C 1
ATOM 2456 O O . ASP B 1 136 ? 3.699 12.047 17.953 1 92.75 136 ASP B O 1
ATOM 2460 N N . THR B 1 137 ? 4.027 14.219 17.5 1 95.38 137 THR B N 1
ATOM 2461 C CA . THR B 1 137 ? 3.592 14.055 16.125 1 95.38 137 THR B CA 1
ATOM 2462 C C . THR B 1 137 ? 4.672 13.375 15.289 1 95.38 137 THR B C 1
ATOM 2464 O O . THR B 1 137 ? 5.863 13.617 15.492 1 95.38 137 THR B O 1
ATOM 2467 N N . PHE B 1 138 ? 4.266 12.508 14.375 1 96.12 138 PHE B N 1
ATOM 2468 C CA . PHE B 1 138 ? 5.129 11.977 13.328 1 96.12 138 PHE B CA 1
ATOM 2469 C C . PHE B 1 138 ? 4.766 12.57 11.977 1 96.12 138 PHE B C 1
ATOM 2471 O O . PHE B 1 138 ? 3.586 12.719 11.648 1 96.12 138 PHE B O 1
ATOM 2478 N N . ILE B 1 139 ? 5.777 12.914 11.211 1 95.81 139 ILE B N 1
ATOM 2479 C CA . ILE B 1 139 ? 5.562 13.453 9.867 1 95.81 139 ILE B CA 1
ATOM 2480 C C . ILE B 1 139 ? 6.277 12.586 8.844 1 95.81 139 ILE B C 1
ATOM 2482 O O . ILE B 1 139 ? 7.461 12.273 8.992 1 95.81 139 ILE B O 1
ATOM 2486 N N . VAL B 1 140 ? 5.551 12.156 7.844 1 95.19 140 VAL B N 1
ATOM 2487 C CA . VAL B 1 140 ? 6.125 11.43 6.715 1 95.19 140 VAL B CA 1
ATOM 2488 C C . VAL B 1 140 ? 6.098 12.305 5.465 1 95.19 140 VAL B C 1
ATOM 2490 O O . VAL B 1 140 ? 5.031 12.75 5.035 1 95.19 140 VAL B O 1
ATOM 2493 N N . VAL B 1 141 ? 7.246 12.5 4.887 1 93.19 141 VAL B N 1
ATOM 2494 C CA . VAL B 1 141 ? 7.324 13.406 3.744 1 93.19 141 VAL B CA 1
ATOM 2495 C C . VAL B 1 141 ? 8.047 12.711 2.588 1 93.19 141 VAL B C 1
ATOM 2497 O O . VAL B 1 141 ? 9.133 12.156 2.77 1 93.19 141 VAL B O 1
ATOM 2500 N N . GLU B 1 142 ? 7.414 12.727 1.455 1 91.31 142 GLU B N 1
ATOM 2501 C CA . GLU B 1 142 ? 8.062 12.312 0.214 1 91.31 142 GLU B CA 1
ATOM 2502 C C . GLU B 1 142 ? 8.492 13.523 -0.611 1 91.31 142 GLU B C 1
ATOM 2504 O O . GLU B 1 142 ? 7.684 14.414 -0.894 1 91.31 142 GLU B O 1
ATOM 2509 N N . TYR B 1 143 ? 9.758 13.547 -0.964 1 89.62 143 TYR B N 1
ATOM 2510 C CA . TYR B 1 143 ? 10.273 14.695 -1.701 1 89.62 143 TYR B CA 1
ATOM 2511 C C . TYR B 1 143 ? 11.297 14.266 -2.74 1 89.62 143 TYR B C 1
ATOM 2513 O O . TYR B 1 143 ? 11.922 13.211 -2.604 1 89.62 143 TYR B O 1
ATOM 2521 N N . PRO B 1 144 ? 11.406 15.047 -3.812 1 86.75 144 PRO B N 1
ATOM 2522 C CA . PRO B 1 144 ? 12.352 14.68 -4.871 1 86.75 144 PRO B CA 1
ATOM 2523 C C . PRO B 1 144 ? 13.812 14.805 -4.426 1 86.75 144 PRO B C 1
ATOM 2525 O O . PRO B 1 144 ? 14.133 15.656 -3.594 1 86.75 144 PRO B O 1
ATOM 2528 N N . LEU B 1 145 ? 14.508 13.992 -5.094 1 85.31 145 LEU B N 1
ATOM 2529 C CA . LEU B 1 145 ? 15.938 14.062 -4.852 1 85.31 145 LEU B CA 1
ATOM 2530 C C . LEU B 1 145 ? 16.469 15.461 -5.133 1 85.31 145 LEU B C 1
ATOM 2532 O O . LEU B 1 145 ? 16.062 16.109 -6.098 1 85.31 145 LEU B O 1
ATOM 2536 N N . GLY B 1 146 ? 17.359 15.945 -4.289 1 84.56 146 GLY B N 1
ATOM 2537 C CA . GLY B 1 146 ? 17.953 17.25 -4.488 1 84.56 146 GLY B CA 1
ATOM 2538 C C . GLY B 1 146 ? 17.297 18.344 -3.662 1 84.56 146 GLY B C 1
ATOM 2539 O O . GLY B 1 146 ? 17.766 19.469 -3.619 1 84.56 146 GLY B O 1
ATOM 2540 N N . THR B 1 147 ? 16.156 17.969 -3.076 1 86.81 147 THR B N 1
ATOM 2541 C CA . THR B 1 147 ? 15.492 18.922 -2.195 1 86.81 147 THR B CA 1
ATOM 2542 C C . THR B 1 147 ? 16.203 19 -0.845 1 86.81 147 THR B C 1
ATOM 2544 O O . THR B 1 147 ? 16.516 17.969 -0.246 1 86.81 147 THR B O 1
ATOM 2547 N N . ASN B 1 148 ? 16.5 20.219 -0.456 1 83.44 148 ASN B N 1
ATOM 2548 C CA . ASN B 1 148 ? 17.125 20.406 0.853 1 83.44 148 ASN B CA 1
ATOM 2549 C C . ASN B 1 148 ? 16.094 20.328 1.975 1 83.44 148 ASN B C 1
ATOM 2551 O O . ASN B 1 148 ? 15.25 21.234 2.117 1 83.44 148 ASN B O 1
ATOM 2555 N N . MET B 1 149 ? 16.188 19.234 2.771 1 88.56 149 MET B N 1
ATOM 2556 C CA . MET B 1 149 ? 15.281 19.062 3.906 1 88.56 149 MET B CA 1
ATOM 2557 C C . MET B 1 149 ? 16.031 19.234 5.227 1 88.56 149 MET B C 1
ATOM 2559 O O . MET B 1 149 ? 17.125 18.688 5.391 1 88.56 149 MET B O 1
ATOM 2563 N N . LEU B 1 150 ? 15.406 20 6.129 1 86.5 150 LEU B N 1
ATOM 2564 C CA . LEU B 1 150 ? 16.016 20.219 7.434 1 86.5 150 LEU B CA 1
ATOM 2565 C C . LEU B 1 150 ? 15.977 18.938 8.273 1 86.5 150 LEU B C 1
ATOM 2567 O O . LEU B 1 150 ? 15.148 18.062 8.023 1 86.5 150 LEU B O 1
ATOM 2571 N N . ASP B 1 151 ? 16.891 18.938 9.227 1 92 151 ASP B N 1
ATOM 2572 C CA . ASP B 1 151 ? 16.969 17.781 10.109 1 92 151 ASP B CA 1
ATOM 2573 C C . ASP B 1 151 ? 15.891 17.844 11.195 1 92 151 ASP B C 1
ATOM 2575 O O . ASP B 1 151 ? 15.711 16.891 11.961 1 92 151 ASP B O 1
ATOM 2579 N N . SER B 1 152 ? 15.258 18.969 11.211 1 92.12 152 SER B N 1
ATOM 2580 C CA . SER B 1 152 ? 14.195 19.141 12.188 1 92.12 152 SER B CA 1
ATOM 2581 C C . SER B 1 152 ? 12.977 19.828 11.57 1 92.12 152 SER B C 1
ATOM 2583 O O . SER B 1 152 ? 13.086 20.484 10.531 1 92.12 152 SER B O 1
ATOM 2585 N N . CYS B 1 153 ? 11.906 19.594 12.094 1 92.12 153 CYS B N 1
ATOM 2586 C CA . CYS B 1 153 ? 10.648 20.266 11.789 1 92.12 153 CYS B CA 1
ATOM 2587 C C . CYS B 1 153 ? 9.93 20.672 13.062 1 92.12 153 CYS B C 1
ATOM 2589 O O . CYS B 1 153 ? 9.188 19.875 13.648 1 92.12 153 CYS B O 1
ATOM 2591 N N . GLY B 1 154 ? 10.086 21.906 13.406 1 89 154 GLY B N 1
ATOM 2592 C CA . GLY B 1 154 ? 9.633 22.328 14.719 1 89 154 GLY B CA 1
ATOM 2593 C C . GLY B 1 154 ? 10.367 21.625 15.852 1 89 154 GLY B C 1
ATOM 2594 O O . GLY B 1 154 ? 11.602 21.656 15.906 1 89 154 GLY B O 1
ATOM 2595 N N . CYS B 1 155 ? 9.633 20.938 16.672 1 91.12 155 CYS B N 1
ATOM 2596 C CA . CYS B 1 155 ? 10.227 20.25 17.812 1 91.12 155 CYS B CA 1
ATOM 2597 C C . CYS B 1 155 ? 10.562 18.797 17.453 1 91.12 155 CYS B C 1
ATOM 2599 O O . CYS B 1 155 ? 11.078 18.062 18.281 1 91.12 155 CYS B O 1
ATOM 2601 N N . LEU B 1 156 ? 10.266 18.469 16.219 1 94.5 156 LEU B N 1
ATOM 2602 C CA . LEU B 1 156 ? 10.492 17.094 15.789 1 94.5 156 LEU B CA 1
ATOM 2603 C C . LEU B 1 156 ? 11.867 16.938 15.164 1 94.5 156 LEU B C 1
ATOM 2605 O O . LEU B 1 156 ? 12.43 17.906 14.633 1 94.5 156 LEU B O 1
ATOM 2609 N N . LEU B 1 157 ? 12.336 15.727 15.266 1 95.06 157 LEU B N 1
ATOM 2610 C CA . LEU B 1 157 ? 13.633 15.414 14.68 1 95.06 157 LEU B CA 1
ATOM 2611 C C . LEU B 1 157 ? 13.492 14.383 13.57 1 95.06 157 LEU B C 1
ATOM 2613 O O . LEU B 1 157 ? 12.594 13.531 13.617 1 95.06 157 LEU B O 1
ATOM 2617 N N . LYS B 1 158 ? 14.438 14.492 12.641 1 94.69 158 LYS B N 1
ATOM 2618 C CA . LYS B 1 158 ? 14.438 13.516 11.562 1 94.69 158 LYS B CA 1
ATOM 2619 C C . LYS B 1 158 ? 14.883 12.148 12.062 1 94.69 158 LYS B C 1
ATOM 2621 O O . LYS B 1 158 ? 15.984 12.008 12.602 1 94.69 158 LYS B O 1
ATOM 2626 N N . ILE B 1 159 ? 14.039 11.195 11.938 1 91.62 159 ILE B N 1
ATOM 2627 C CA . ILE B 1 159 ? 14.297 9.836 12.406 1 91.62 159 ILE B CA 1
ATOM 2628 C C . ILE B 1 159 ? 14.938 9.023 11.281 1 91.62 159 ILE B C 1
ATOM 2630 O O . ILE B 1 159 ? 15.844 8.227 11.523 1 91.62 159 ILE B O 1
ATOM 2634 N N . THR B 1 160 ? 14.406 9.195 10.133 1 89.44 160 THR B N 1
ATOM 2635 C CA . THR B 1 160 ? 14.914 8.461 8.977 1 89.44 160 THR B CA 1
ATOM 2636 C C . THR B 1 160 ? 14.805 9.305 7.711 1 89.44 160 THR B C 1
ATOM 2638 O O . THR B 1 160 ? 14.023 10.258 7.656 1 89.44 160 THR B O 1
ATOM 2641 N N . ASP B 1 161 ? 15.664 9.094 6.852 1 91.62 161 ASP B N 1
ATOM 2642 C CA . ASP B 1 161 ? 15.711 9.672 5.512 1 91.62 161 ASP B CA 1
ATOM 2643 C C . ASP B 1 161 ? 16.219 8.656 4.492 1 91.62 161 ASP B C 1
ATOM 2645 O O . ASP B 1 161 ? 17.438 8.484 4.336 1 91.62 161 ASP B O 1
ATOM 2649 N N . ARG B 1 162 ? 15.266 8.141 3.773 1 86.81 162 ARG B N 1
ATOM 2650 C CA . ARG B 1 162 ? 15.633 7.055 2.875 1 86.81 162 ARG B CA 1
ATOM 2651 C C . ARG B 1 162 ? 15.414 7.449 1.418 1 86.81 162 ARG B C 1
ATOM 2653 O O . ARG B 1 162 ? 14.414 8.078 1.082 1 86.81 162 ARG B O 1
ATOM 2660 N N . ARG B 1 163 ? 16.422 7.074 0.71 1 85.81 163 ARG B N 1
ATOM 2661 C CA . ARG B 1 163 ? 16.312 7.359 -0.718 1 85.81 163 ARG B CA 1
ATOM 2662 C C . ARG B 1 163 ? 15.688 6.188 -1.465 1 85.81 163 ARG B C 1
ATOM 2664 O O . ARG B 1 163 ? 16.062 5.031 -1.245 1 85.81 163 ARG B O 1
ATOM 2671 N N . PHE B 1 164 ? 14.711 6.59 -2.268 1 81.69 164 PHE B N 1
ATOM 2672 C CA . PHE B 1 164 ? 14.094 5.625 -3.17 1 81.69 164 PHE B CA 1
ATOM 2673 C C . PHE B 1 164 ? 14.086 6.148 -4.602 1 81.69 164 PHE B C 1
ATOM 2675 O O . PHE B 1 164 ? 13.203 6.91 -4.984 1 81.69 164 PHE B O 1
ATOM 2682 N N . GLY B 1 165 ? 15.078 5.656 -5.363 1 80.25 165 GLY B N 1
ATOM 2683 C CA . GLY B 1 165 ? 15.172 6.152 -6.727 1 80.25 165 GLY B CA 1
ATOM 2684 C C . GLY B 1 165 ? 15.445 7.645 -6.801 1 80.25 165 GLY B C 1
ATOM 2685 O O . GLY B 1 165 ? 16.453 8.125 -6.27 1 80.25 165 GLY B O 1
ATOM 2686 N N . ARG B 1 166 ? 14.43 8.383 -7.375 1 80.25 166 ARG B N 1
ATOM 2687 C CA . ARG B 1 166 ? 14.617 9.82 -7.547 1 80.25 166 ARG B CA 1
ATOM 2688 C C . ARG B 1 166 ? 13.883 10.602 -6.461 1 80.25 166 ARG B C 1
ATOM 2690 O O . ARG B 1 166 ? 13.719 11.82 -6.574 1 80.25 166 ARG B O 1
ATOM 2697 N N . THR B 1 167 ? 13.367 9.844 -5.453 1 83.81 167 THR B N 1
ATOM 2698 C CA . THR B 1 167 ? 12.664 10.5 -4.355 1 83.81 167 THR B CA 1
ATOM 2699 C C . THR B 1 167 ? 13.234 10.047 -3.01 1 83.81 167 THR B C 1
ATOM 2701 O O . THR B 1 167 ? 13.938 9.039 -2.934 1 83.81 167 THR B O 1
ATOM 2704 N N . ASN B 1 168 ? 12.977 10.906 -2.037 1 88.69 168 ASN B N 1
ATOM 2705 C CA . ASN B 1 168 ? 13.32 10.586 -0.656 1 88.69 168 ASN B CA 1
ATOM 2706 C C . ASN B 1 168 ? 12.078 10.508 0.228 1 88.69 168 ASN B C 1
ATOM 2708 O O . ASN B 1 168 ? 11.078 11.18 -0.038 1 88.69 168 ASN B O 1
ATOM 2712 N N . LEU B 1 169 ? 12.188 9.617 1.132 1 90.94 169 LEU B N 1
ATOM 2713 C CA . LEU B 1 169 ? 11.172 9.547 2.178 1 90.94 169 LEU B CA 1
ATOM 2714 C C . LEU B 1 169 ? 11.766 9.875 3.541 1 90.94 169 LEU B C 1
ATOM 2716 O O . LEU B 1 169 ? 12.625 9.141 4.043 1 90.94 169 LEU B O 1
ATOM 2720 N N . ALA B 1 170 ? 11.32 10.969 4.109 1 93.38 170 ALA B N 1
ATOM 2721 C CA . ALA B 1 170 ? 11.797 11.391 5.426 1 93.38 170 ALA B CA 1
ATOM 2722 C C . ALA B 1 170 ? 10.695 11.25 6.473 1 93.38 170 ALA B C 1
ATOM 2724 O O . ALA B 1 170 ? 9.531 11.531 6.199 1 93.38 170 ALA B O 1
ATOM 2725 N N . ILE B 1 171 ? 11.078 10.781 7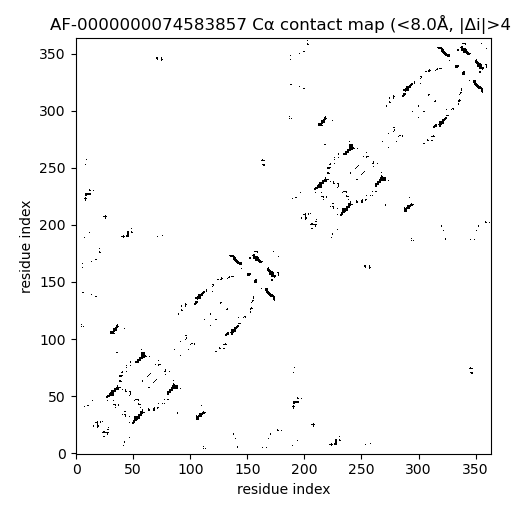.621 1 94.81 171 ILE B N 1
ATOM 2726 C CA . ILE B 1 171 ? 10.156 10.711 8.75 1 94.81 171 ILE B CA 1
ATOM 2727 C C . ILE B 1 171 ? 10.695 11.539 9.914 1 94.81 171 ILE B C 1
ATOM 2729 O O . ILE B 1 171 ? 11.836 11.359 10.336 1 94.81 171 ILE B O 1
ATOM 2733 N N . TYR B 1 172 ? 9.898 12.5 10.289 1 96 172 TYR B N 1
ATOM 2734 C CA . TYR B 1 172 ? 10.195 13.281 11.492 1 96 172 TYR B CA 1
ATOM 2735 C C . TYR B 1 172 ? 9.375 12.781 12.68 1 96 172 TYR B C 1
ATOM 2737 O O . TYR B 1 172 ? 8.227 12.367 12.516 1 96 172 TYR B O 1
ATOM 2745 N N . GLY B 1 173 ? 9.938 12.82 13.844 1 95.31 173 GLY B N 1
ATOM 2746 C CA . GLY B 1 173 ? 9.234 12.375 15.039 1 95.31 173 GLY B CA 1
ATOM 2747 C C . GLY B 1 173 ? 9.797 12.977 16.312 1 95.31 173 GLY B C 1
ATOM 2748 O O . GLY B 1 173 ? 10.719 13.805 16.266 1 95.31 173 GLY B O 1
ATOM 2749 N N . PRO B 1 174 ? 9.141 12.609 17.422 1 94.1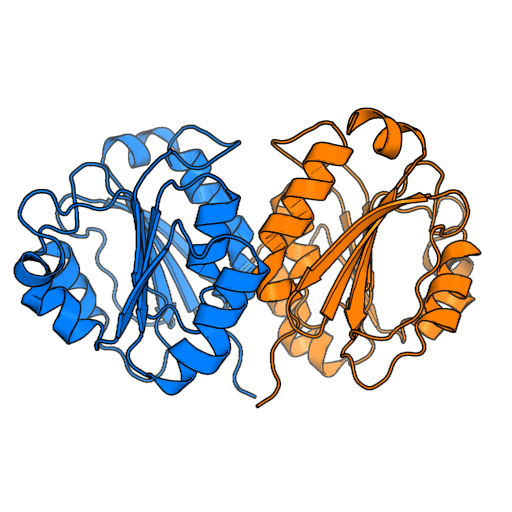9 174 PRO B N 1
ATOM 2750 C CA . PRO B 1 174 ? 9.578 13.156 18.719 1 94.19 174 PRO B CA 1
ATOM 2751 C C . PRO B 1 174 ? 10.969 12.672 19.109 1 94.19 174 PRO B C 1
ATOM 2753 O O . PRO B 1 174 ? 11.477 11.695 18.547 1 94.19 174 PRO B O 1
ATOM 2756 N N . LYS B 1 175 ? 11.531 13.336 20.062 1 89.44 175 LYS B N 1
ATOM 2757 C CA . LYS B 1 175 ? 12.883 13.039 20.531 1 89.44 175 LYS B CA 1
ATOM 2758 C C . LYS B 1 175 ? 12.969 11.617 21.078 1 89.44 175 LYS B C 1
ATOM 2760 O O . LYS B 1 175 ? 13.977 10.93 20.891 1 89.44 175 LYS B O 1
ATOM 2765 N N . TRP B 1 176 ? 11.938 11.156 21.641 1 87.81 176 TRP B N 1
ATOM 2766 C CA . TRP B 1 176 ? 11.969 9.844 22.266 1 87.81 176 TRP B CA 1
ATOM 2767 C C . TRP B 1 176 ? 12.008 8.734 21.219 1 87.81 176 TRP B C 1
ATOM 2769 O O . TRP B 1 176 ? 12.391 7.602 21.516 1 87.81 176 TRP B O 1
ATOM 2779 N N . ALA B 1 177 ? 11.57 9.062 20.031 1 84.38 177 ALA B N 1
ATOM 2780 C CA . ALA B 1 177 ? 11.539 8.062 18.969 1 84.38 177 ALA B CA 1
ATOM 2781 C C . ALA B 1 177 ? 12.906 7.93 18.297 1 84.38 177 ALA B C 1
ATOM 2783 O O . ALA B 1 177 ? 13.18 6.93 17.625 1 84.38 177 ALA B O 1
ATOM 2784 N N . VAL B 1 178 ? 13.711 8.953 18.281 1 74.25 178 VAL B N 1
ATOM 2785 C CA . VAL B 1 178 ? 15.047 8.93 17.703 1 74.25 178 VAL B CA 1
ATOM 2786 C C . VAL B 1 178 ? 15.945 7.984 18.5 1 74.25 178 VAL B C 1
ATOM 2788 O O . VAL B 1 178 ? 16.797 7.289 17.922 1 74.25 178 VAL B O 1
ATOM 2791 N N . LYS B 1 179 ? 15.945 7.984 19.906 1 62.56 179 LYS B N 1
ATOM 2792 C CA . LYS B 1 179 ? 16.844 7.266 20.797 1 62.56 179 LYS B CA 1
ATOM 2793 C C . LYS B 1 179 ? 16.703 5.758 20.625 1 62.56 179 LYS B C 1
ATOM 2795 O O . LYS B 1 179 ? 17.641 5 20.938 1 62.56 179 LYS B O 1
ATOM 2800 N N . LYS B 1 180 ? 15.617 5.34 20.281 1 48.47 180 LYS B N 1
ATOM 2801 C CA . LYS B 1 180 ? 15.43 3.896 20.391 1 48.47 180 LYS B CA 1
ATOM 2802 C C . LYS B 1 180 ? 16.156 3.16 19.266 1 48.47 180 LYS B C 1
ATOM 2804 O O . LYS B 1 180 ? 16.219 1.93 19.266 1 48.47 180 LYS B O 1
ATOM 2809 N N . ARG B 1 181 ? 16.516 3.783 18.188 1 44.38 181 ARG B N 1
ATOM 2810 C CA . ARG B 1 181 ? 17.234 3.047 17.156 1 44.38 181 ARG B CA 1
ATOM 2811 C C . ARG B 1 181 ? 18.672 2.752 17.594 1 44.38 181 ARG B C 1
ATOM 2813 O O . ARG B 1 181 ? 19.484 2.266 16.797 1 44.38 181 ARG B O 1
ATOM 2820 N N . ARG B 1 182 ? 19.141 3.176 18.719 1 31.94 182 ARG B N 1
ATOM 2821 C CA . ARG B 1 182 ? 20.453 2.701 19.125 1 31.94 182 ARG B CA 1
ATOM 2822 C C . ARG B 1 182 ? 20.359 1.334 19.797 1 31.94 182 ARG B C 1
ATOM 2824 O O . ARG B 1 182 ? 19.469 1.085 20.594 1 31.94 182 ARG B O 1
#

Foldseek 3Di:
DLPPFCCVVCVVVVVQLQCVLVVHNQADPAWEEEEAQCQLVVNVLVNVVRHYQAYEYEAADPCSVVPHNCVSCVVSVNNVRYHYDRHHLLVCLVCVCVVQNPQAATQEYEAGHSAPDDDPVVNLQSVLPGPNHDQFHKYKYKYFPPDDDDQDRNQWGWQDWDDDVGIIIIMTGHPVSNPVVD/DLPPFCCVVCVVVVVQLQCVLVVHNQADPAWEEEEAQCQLVVNVLVNVVRHYQAYEYEAADPCSVVPHNCVSCVVSVNNVRYHYDRHHLLVCLVCVCVVQPPQAETQEYEAGHSAPDDDPVVNLQSVLPGPNHDQFHKYKYKYFPPDDDDQDRNQWGWQDWDDDVGIIIIMTGHPVSNPVVD

Radius of gyration: 20.58 Å; Cα contacts (8 Å, |Δi|>4): 740; chains: 2; bounding box: 40×59×43 Å